Protein AF-R7L8H9-F1 (afdb_monomer)

Solvent-accessible surface area (backbone atoms only — not comparable to full-atom values): 11318 Å² total; per-residue (Å²): 91,60,34,84,76,11,40,37,34,47,66,43,76,91,75,75,38,72,83,43,52,38,77,50,74,37,31,24,56,24,64,27,71,45,100,74,60,25,38,37,36,10,14,28,78,51,28,19,35,38,42,37,60,37,66,88,64,58,97,42,54,89,71,42,51,72,49,80,43,84,32,56,36,10,14,18,38,43,43,34,55,90,77,58,30,39,40,35,28,12,36,48,35,40,35,33,22,41,72,46,62,75,100,53,74,45,77,44,79,75,47,73,42,79,37,55,78,39,42,18,54,27,36,28,61,34,65,38,72,99,48,90,34,29,41,33,21,11,53,5,32,23,37,36,33,73,89,77,70,42,78,42,87,70,45,92,40,74,54,30,33,21,56,28,50,54,96,90,48,36,40,32,21,45,39,79,52,95,72,19,20,44,41,38,19,30,60,92,60,86,58,40,70,73,46,74,44,90,90,49,73,43,48,68,55,71,70,95,65,85,37,75,56,53,68,90

Secondary structure (DSSP, 8-state):
-EETTTEEEEEETTTTEEEEEEE-SS-EEEEEE-TTS-EEEEETTTTEEEEEE-TT--SSGGG-EEEEEE-TT--EEEEETTTTEEEEE-SSEEEEEEEE-SSS-EEEEEEEEE--GGGSS--EEEE-TTSS-EEEESSSEEEEETTTTEEEEEE--TTEEEEEEETTEEEEEE-SBTTBBSEEEETTTTT-EEEE-TT--BS--------TTTT-

Mean predicted aligned error: 4.38 Å

Sequence (216 aa):
MTASGGGVALVDIKKNKASFYAFDSGNMHSACLLPDGNIVTASSDGDHICLFDIKNGCPSPESAKKKIYYLKFAHAVVWDKKRELLWAMGLDEIAAFKYAQEPEPILEKVDSIPLSGAAYDGHDLCAVQGLDLLFMTGKGLSIFDPDERKIYFSANIEKLKSISMNNGAVIVMRADESWWSQSIRLAGAGMLPAGTLKGARFYKARWLVPDHFSGN

pLDDT: mean 91.66, std 8.4, range [55.88, 98.81]

Foldseek 3Di:
DFAFQFKDFDADPVVRDTQDMAGDPAGWAEKEQAPLRWIWTWHAGVQWIKTWDQSVHDPHRVRTDIDIDGHHRWAYWYQFPVVQWIWIDGQFWTWTWHWDPPPHTDTDTDDIDTADDQQGQWQDWADDPPDLWIWTGGQAIWIARPVVRDIGDDDRDGQWREWEDDPRWIKTFHDPPDQFDQFIATPPPVRHGPDGDPPDGDNYDYDPDDDVRNRD

Structure (mmCIF, N/CA/C/O backbone):
data_AF-R7L8H9-F1
#
_entry.id   AF-R7L8H9-F1
#
loop_
_atom_site.group_PDB
_atom_site.id
_atom_site.type_symbol
_atom_site.label_atom_id
_atom_site.label_alt_id
_atom_site.label_comp_id
_atom_site.label_asym_id
_atom_site.label_entity_id
_atom_site.label_seq_id
_atom_site.pdbx_PDB_ins_code
_atom_site.Cartn_x
_atom_site.Cartn_y
_atom_site.Cartn_z
_atom_site.occupancy
_atom_site.B_iso_or_equiv
_atom_site.auth_seq_id
_atom_site.auth_comp_id
_atom_site.auth_asym_id
_atom_site.auth_atom_id
_atom_site.pdbx_PDB_model_num
ATOM 1 N N . MET A 1 1 ? -5.003 9.941 -1.271 1.00 81.81 1 MET A N 1
ATOM 2 C CA . MET A 1 1 ? -3.694 10.440 -1.752 1.00 81.81 1 MET A CA 1
ATOM 3 C C . MET A 1 1 ? -2.721 10.454 -0.588 1.00 81.81 1 MET A C 1
ATOM 5 O O . MET A 1 1 ? -3.133 10.836 0.500 1.00 81.81 1 MET A O 1
ATOM 9 N N . THR A 1 2 ? -1.466 10.061 -0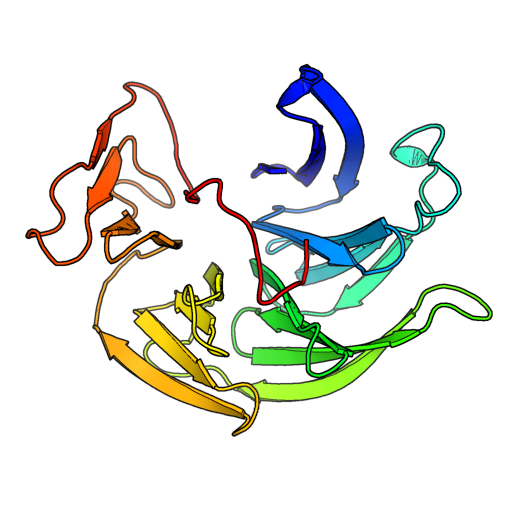.801 1.00 83.75 2 THR A N 1
ATOM 10 C CA . THR A 1 2 ? -0.388 10.184 0.196 1.00 83.75 2 THR A CA 1
ATOM 11 C C . THR A 1 2 ? 0.835 10.841 -0.433 1.00 83.75 2 THR A C 1
ATOM 13 O O . THR A 1 2 ? 0.977 10.830 -1.659 1.00 83.75 2 THR A O 1
ATOM 16 N N . ALA A 1 3 ? 1.695 11.435 0.388 1.00 80.00 3 ALA A N 1
ATOM 17 C CA . ALA A 1 3 ? 2.910 12.092 -0.065 1.00 80.00 3 ALA A CA 1
ATOM 18 C C . ALA A 1 3 ? 4.095 11.783 0.850 1.00 80.00 3 ALA A C 1
ATOM 20 O O . ALA A 1 3 ? 3.976 11.774 2.081 1.00 80.00 3 ALA A O 1
ATOM 21 N N . SER A 1 4 ? 5.259 11.611 0.223 1.00 70.75 4 SER A N 1
ATOM 22 C CA . SER A 1 4 ? 6.521 11.492 0.939 1.00 70.75 4 SER A CA 1
ATOM 23 C C . SER A 1 4 ? 6.835 12.807 1.641 1.00 70.75 4 SER A C 1
ATOM 25 O O . SER A 1 4 ? 6.998 13.840 0.995 1.00 70.75 4 SER A O 1
ATOM 27 N N . GLY A 1 5 ? 6.814 12.767 2.973 1.00 73.06 5 GLY A N 1
ATOM 28 C CA . GLY A 1 5 ? 6.818 13.942 3.845 1.00 73.06 5 GLY A CA 1
ATOM 29 C C . GLY A 1 5 ? 5.717 13.945 4.910 1.00 73.06 5 GLY A C 1
ATOM 30 O O . GLY A 1 5 ? 5.731 14.846 5.735 1.00 73.06 5 GLY A O 1
ATOM 31 N N . GLY A 1 6 ? 4.790 12.975 4.901 1.00 78.38 6 GLY A N 1
ATOM 32 C CA . GLY A 1 6 ? 3.851 12.731 6.014 1.00 78.38 6 GLY A CA 1
ATOM 33 C C . GLY A 1 6 ? 2.392 13.104 5.735 1.00 78.38 6 GLY A C 1
ATOM 34 O O . GLY A 1 6 ? 1.511 12.856 6.555 1.00 78.38 6 GLY A O 1
ATOM 35 N N . GLY A 1 7 ? 2.109 13.673 4.559 1.00 83.12 7 GLY A N 1
ATOM 36 C CA . GLY A 1 7 ? 0.764 14.101 4.180 1.00 83.12 7 GLY A CA 1
ATOM 37 C C . GLY A 1 7 ? -0.127 12.957 3.686 1.00 83.12 7 GLY A C 1
ATOM 38 O O . GLY A 1 7 ? 0.276 12.152 2.842 1.00 83.12 7 GLY A O 1
ATOM 39 N N . VAL A 1 8 ? -1.380 12.949 4.135 1.00 85.94 8 VAL A N 1
ATOM 40 C CA . VAL A 1 8 ? -2.483 12.151 3.582 1.00 85.94 8 VAL A CA 1
ATOM 41 C C . VAL A 1 8 ? -3.674 13.057 3.290 1.00 85.94 8 VAL A C 1
ATOM 43 O O . VAL A 1 8 ? -3.937 14.002 4.026 1.00 85.94 8 VAL A O 1
ATOM 46 N N . ALA A 1 9 ? -4.407 12.777 2.215 1.00 86.81 9 ALA A N 1
ATOM 47 C CA . ALA A 1 9 ? -5.658 13.459 1.908 1.00 86.81 9 ALA A CA 1
ATOM 48 C C . ALA A 1 9 ? -6.681 12.528 1.253 1.00 86.81 9 ALA A C 1
ATOM 50 O O . ALA A 1 9 ? -6.344 11.741 0.357 1.00 86.81 9 ALA A O 1
ATOM 51 N N . LEU A 1 10 ? -7.942 12.674 1.656 1.00 84.50 10 LEU A N 1
ATOM 52 C CA . LEU A 1 10 ? -9.103 12.174 0.930 1.00 84.50 10 LEU A CA 1
ATOM 53 C C . LEU A 1 10 ? -9.595 13.292 0.010 1.00 84.50 10 LEU A C 1
ATOM 55 O O . LEU A 1 10 ? -9.981 14.367 0.471 1.00 84.50 10 LEU A O 1
ATOM 59 N N . VAL A 1 11 ? -9.542 13.047 -1.298 1.00 85.50 11 VAL A N 1
ATOM 60 C CA . VAL A 1 11 ? -9.856 14.044 -2.325 1.00 85.50 11 VAL A CA 1
ATOM 61 C C . VAL A 1 11 ? -11.034 13.551 -3.150 1.00 85.50 11 VAL A C 1
ATOM 63 O O . VAL A 1 11 ? -10.956 12.500 -3.781 1.00 85.50 11 VAL A O 1
ATOM 66 N N . ASP A 1 12 ? -12.109 14.333 -3.177 1.00 83.94 12 ASP A N 1
ATOM 67 C CA . ASP A 1 12 ? -13.194 14.167 -4.137 1.00 83.94 12 ASP A CA 1
ATOM 68 C C . ASP A 1 12 ? -12.770 14.835 -5.450 1.00 83.94 12 ASP A C 1
ATOM 70 O O . ASP A 1 12 ? -12.761 16.064 -5.576 1.00 83.94 12 ASP A O 1
ATOM 74 N N . ILE A 1 13 ? -12.388 14.009 -6.425 1.00 84.06 13 ILE A N 1
ATOM 75 C CA . ILE A 1 13 ? -11.900 14.466 -7.732 1.00 84.06 13 ILE A CA 1
ATOM 76 C C . ILE A 1 13 ? -13.000 15.213 -8.498 1.00 84.06 13 ILE A C 1
ATOM 78 O O . ILE A 1 13 ? -12.712 16.212 -9.153 1.00 84.06 13 ILE A O 1
ATOM 82 N N . LYS A 1 14 ? -14.266 14.783 -8.393 1.00 84.94 14 LYS A N 1
ATOM 83 C CA . LYS A 1 14 ? -15.384 15.415 -9.116 1.00 84.94 14 LYS A CA 1
ATOM 84 C C . LYS A 1 14 ? -15.699 16.799 -8.560 1.00 84.94 14 LYS A C 1
ATOM 86 O O . LYS A 1 14 ? -16.023 17.702 -9.324 1.00 84.94 14 LYS A O 1
ATOM 91 N N . LYS A 1 15 ? -15.607 16.967 -7.239 1.00 85.56 15 LYS A N 1
ATOM 92 C CA . LYS A 1 15 ? -15.858 18.249 -6.558 1.00 85.56 15 LYS A CA 1
ATOM 93 C C . LYS A 1 15 ? -14.613 19.125 -6.424 1.00 85.56 15 LYS A C 1
ATOM 95 O O . LYS A 1 15 ? -14.729 20.230 -5.903 1.00 85.56 15 LYS A O 1
ATOM 100 N N . ASN A 1 16 ? -13.446 18.637 -6.852 1.00 85.25 16 ASN A N 1
ATOM 101 C CA . ASN A 1 16 ? -12.148 19.289 -6.677 1.00 85.25 16 ASN A CA 1
ATOM 102 C C . ASN A 1 16 ? -11.915 19.762 -5.227 1.00 85.25 16 ASN A C 1
ATOM 104 O O . ASN A 1 16 ? -11.514 20.900 -4.977 1.00 85.25 16 ASN A O 1
ATOM 108 N N . LYS A 1 17 ? -12.246 18.905 -4.252 1.00 84.38 17 LYS A N 1
ATOM 109 C CA . LYS A 1 17 ? -12.220 19.251 -2.825 1.00 84.38 17 LYS A CA 1
ATOM 110 C C . LYS A 1 17 ? -11.555 18.151 -2.009 1.00 84.38 17 LYS A C 1
ATOM 112 O O . LYS A 1 17 ? -11.898 16.981 -2.148 1.00 84.38 17 LYS A O 1
ATOM 117 N N . ALA A 1 18 ? -10.657 18.536 -1.105 1.00 82.44 18 ALA A N 1
ATOM 118 C CA . ALA A 1 18 ? -10.210 17.652 -0.036 1.00 82.44 18 ALA A CA 1
ATOM 119 C C . ALA A 1 18 ? -11.289 17.603 1.057 1.00 82.44 18 ALA A C 1
ATOM 121 O O . ALA A 1 18 ? -11.627 18.631 1.647 1.00 82.44 18 ALA A O 1
ATOM 122 N N . SER A 1 19 ? -11.871 16.428 1.289 1.00 78.31 19 SER A N 1
ATOM 123 C CA . SER A 1 19 ? -12.829 16.198 2.379 1.00 78.31 19 SER A CA 1
ATOM 124 C C . SER A 1 19 ? -12.134 15.863 3.697 1.00 78.31 19 SER A C 1
ATOM 126 O O . SER A 1 19 ? -12.723 16.052 4.755 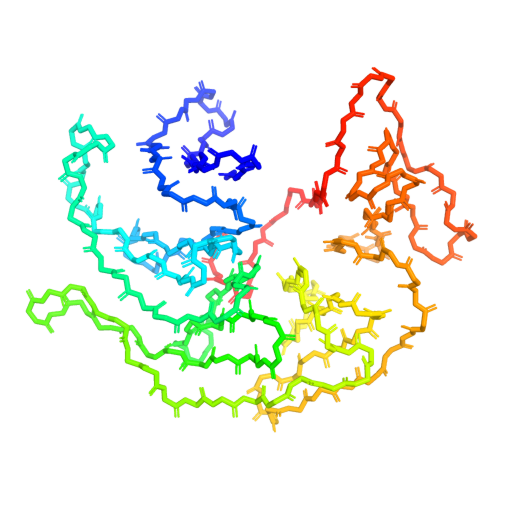1.00 78.31 19 SER A O 1
ATOM 128 N N . PHE A 1 20 ? -10.881 15.411 3.630 1.00 81.56 20 PHE A N 1
ATOM 129 C CA . PHE A 1 20 ? -10.016 15.179 4.778 1.00 81.56 20 PHE A CA 1
ATOM 130 C C . PHE A 1 20 ? -8.556 15.350 4.366 1.00 81.56 20 PHE A C 1
ATOM 132 O O . PHE A 1 20 ? -8.176 15.011 3.243 1.00 81.56 20 PHE A O 1
ATOM 139 N N . TYR A 1 21 ? -7.733 15.833 5.286 1.00 85.31 21 TYR A N 1
ATOM 140 C CA . TYR A 1 21 ? -6.288 15.729 5.199 1.00 85.31 21 TYR A CA 1
ATOM 141 C C . TYR A 1 21 ? -5.716 15.519 6.597 1.00 85.31 21 TYR A C 1
ATOM 143 O O . TYR A 1 21 ? -6.319 15.931 7.583 1.00 85.31 21 TYR A O 1
ATOM 151 N N . ALA A 1 22 ? -4.575 14.850 6.679 1.00 80.56 22 ALA A N 1
ATOM 152 C CA . ALA A 1 22 ? -3.815 14.701 7.905 1.00 80.56 22 ALA A CA 1
ATOM 153 C C . ALA A 1 22 ? -2.323 14.749 7.630 1.00 80.56 22 ALA A C 1
ATOM 155 O O . ALA A 1 22 ? -1.856 14.517 6.512 1.00 80.56 22 ALA A O 1
ATOM 156 N N . PHE A 1 23 ? -1.598 15.090 8.684 1.00 80.88 23 PHE A N 1
ATOM 157 C CA . PHE A 1 23 ? -0.160 14.989 8.734 1.00 80.88 23 PHE A CA 1
ATOM 158 C C . PHE A 1 23 ? 0.186 14.026 9.861 1.00 80.88 23 PHE A C 1
ATOM 160 O O . PHE A 1 23 ? -0.234 14.231 11.001 1.00 80.88 23 PHE A O 1
ATOM 167 N N . ASP A 1 24 ? 0.930 12.977 9.539 1.00 74.56 24 ASP A N 1
ATOM 168 C CA . ASP A 1 24 ? 1.568 12.142 10.550 1.00 74.56 24 ASP A CA 1
ATOM 169 C C . ASP A 1 24 ? 3.075 12.115 10.331 1.00 74.56 24 ASP A C 1
ATOM 171 O O . ASP A 1 24 ? 3.568 12.436 9.247 1.00 74.56 24 ASP A O 1
ATOM 175 N N . SER A 1 25 ? 3.812 11.748 11.372 1.00 72.62 25 SER A N 1
ATOM 176 C CA . SER A 1 25 ? 5.260 11.646 11.289 1.00 72.62 25 SER A CA 1
ATOM 177 C C . SER A 1 25 ? 5.694 10.520 10.342 1.00 72.62 25 SER A C 1
ATOM 179 O O . SER A 1 25 ? 5.051 9.474 10.202 1.00 72.62 25 SER A O 1
ATOM 181 N N . GLY A 1 26 ? 6.832 10.747 9.689 1.00 78.81 26 GLY A N 1
ATOM 182 C CA . GLY A 1 26 ? 7.433 9.806 8.753 1.00 78.81 26 GLY A CA 1
ATOM 183 C C . GLY A 1 26 ? 6.932 9.962 7.318 1.00 78.81 26 GLY A C 1
ATOM 184 O O . GLY A 1 26 ? 6.510 11.034 6.879 1.00 78.81 26 GLY A O 1
ATOM 185 N N . ASN A 1 27 ? 7.048 8.885 6.551 1.00 86.50 27 ASN A N 1
ATOM 186 C CA . ASN A 1 27 ? 6.861 8.894 5.107 1.00 86.50 27 ASN A CA 1
ATOM 187 C C . ASN A 1 27 ? 5.624 8.070 4.733 1.00 86.50 27 ASN A C 1
ATOM 189 O O . ASN A 1 27 ? 5.627 6.840 4.785 1.00 86.50 27 ASN A O 1
ATOM 193 N N . MET A 1 28 ? 4.545 8.782 4.391 1.00 89.00 28 MET A N 1
ATOM 194 C CA . MET A 1 28 ? 3.230 8.194 4.169 1.00 89.00 28 MET A CA 1
ATOM 195 C C . MET A 1 28 ? 3.128 7.552 2.780 1.00 89.00 28 MET A C 1
ATOM 197 O O . MET A 1 28 ? 3.101 8.238 1.752 1.00 89.00 28 MET A O 1
ATOM 201 N N . HIS A 1 29 ? 3.016 6.227 2.740 1.00 92.12 29 HIS A N 1
ATOM 202 C CA . HIS A 1 29 ? 3.098 5.452 1.498 1.00 92.12 29 HIS A CA 1
ATOM 203 C C . HIS A 1 29 ? 1.780 4.841 1.030 1.00 92.12 29 HIS A C 1
ATOM 205 O O . HIS A 1 29 ? 1.650 4.499 -0.153 1.00 92.12 29 HIS A O 1
ATOM 211 N N . SER A 1 30 ? 0.800 4.716 1.923 1.00 94.19 30 SER A N 1
ATOM 212 C CA . SER A 1 30 ? -0.539 4.264 1.561 1.00 94.19 30 SER A CA 1
ATOM 213 C C . SER A 1 30 ? -1.597 4.769 2.531 1.00 94.19 30 SER A C 1
ATOM 215 O O . SER A 1 30 ? -1.301 5.130 3.671 1.00 94.19 30 SER A O 1
ATOM 217 N N . ALA A 1 31 ? -2.831 4.805 2.044 1.00 93.25 31 ALA A N 1
ATOM 218 C CA . ALA A 1 31 ? -4.019 5.107 2.814 1.00 93.25 31 ALA A CA 1
ATOM 219 C C . ALA A 1 31 ? -5.176 4.245 2.308 1.00 93.25 31 ALA A C 1
ATOM 221 O O . ALA A 1 31 ? -5.308 4.028 1.103 1.00 93.25 31 ALA A O 1
ATOM 222 N N . CYS A 1 32 ? -6.016 3.797 3.229 1.00 93.25 32 CYS A N 1
ATOM 223 C CA . CYS A 1 32 ? -7.165 2.948 2.976 1.00 93.25 32 CYS A CA 1
ATOM 224 C C . CYS A 1 32 ? -8.393 3.530 3.676 1.00 93.25 32 CYS A C 1
ATOM 226 O O . CYS A 1 32 ? -8.310 3.924 4.838 1.00 93.25 32 CYS A O 1
ATOM 228 N N . LEU A 1 33 ? -9.524 3.568 2.972 1.00 92.00 33 LEU A N 1
ATOM 229 C CA . LEU A 1 33 ? -10.821 3.910 3.549 1.00 92.00 33 LEU A CA 1
ATOM 230 C C . LEU A 1 33 ? -11.477 2.630 4.078 1.00 92.00 33 LEU A C 1
ATOM 232 O O . LEU A 1 33 ? -11.586 1.649 3.343 1.00 92.00 33 LEU A O 1
ATOM 236 N N . LEU A 1 34 ? -11.888 2.641 5.340 1.00 94.25 34 LEU A N 1
ATOM 237 C CA . LEU A 1 34 ? -12.647 1.568 5.976 1.00 94.25 34 LEU A CA 1
ATOM 238 C C . LEU A 1 34 ? -14.150 1.710 5.665 1.00 94.25 34 LEU A C 1
ATOM 240 O O . LEU A 1 34 ? -14.589 2.796 5.277 1.00 94.25 34 LEU A O 1
ATOM 244 N N . PRO A 1 35 ? -14.964 0.650 5.850 1.00 91.88 35 PRO A N 1
ATOM 245 C CA . PRO A 1 35 ? -16.383 0.648 5.466 1.00 91.88 35 PRO A CA 1
ATOM 246 C C . PRO A 1 35 ? -17.252 1.755 6.075 1.00 91.88 35 PRO A C 1
ATOM 248 O O . PRO A 1 35 ? -18.300 2.083 5.525 1.00 91.88 35 PRO A O 1
ATOM 251 N N . ASP A 1 36 ? -16.852 2.319 7.212 1.00 89.94 36 ASP A N 1
ATOM 252 C CA . ASP A 1 36 ? -17.573 3.382 7.919 1.00 89.94 36 ASP A CA 1
ATOM 253 C C . ASP A 1 36 ? -17.016 4.788 7.665 1.00 89.94 36 ASP A C 1
ATOM 255 O O . ASP A 1 36 ? -17.494 5.758 8.254 1.00 89.94 36 ASP A O 1
ATOM 259 N N . GLY A 1 37 ? -16.019 4.907 6.788 1.00 89.31 37 GLY A N 1
ATOM 260 C CA . GLY A 1 37 ? -15.378 6.169 6.443 1.00 89.31 37 GLY A CA 1
ATOM 261 C C . GLY A 1 37 ? -14.142 6.506 7.274 1.00 89.31 37 GLY A C 1
ATOM 262 O O . GLY A 1 37 ? -13.488 7.504 6.969 1.00 89.31 37 GLY A O 1
ATOM 263 N N . ASN A 1 38 ? -13.778 5.693 8.272 1.00 91.44 38 ASN A N 1
ATOM 264 C CA . ASN A 1 38 ? -12.495 5.843 8.956 1.00 91.44 38 ASN A CA 1
ATOM 265 C C . ASN A 1 38 ? -11.328 5.543 8.013 1.00 91.44 38 ASN A C 1
ATOM 267 O O . ASN A 1 38 ? -11.475 4.844 7.010 1.00 91.44 38 ASN A O 1
ATOM 271 N N . ILE A 1 39 ? -10.155 6.097 8.310 1.00 91.75 39 ILE A N 1
ATOM 272 C CA . ILE A 1 39 ? -8.990 5.983 7.426 1.00 91.75 39 ILE A CA 1
ATOM 273 C C . ILE A 1 39 ? -7.865 5.283 8.163 1.00 91.75 39 ILE A C 1
ATOM 275 O O . ILE A 1 39 ? -7.552 5.630 9.297 1.00 91.75 39 ILE A O 1
ATOM 279 N N . VAL A 1 40 ? -7.210 4.343 7.489 1.00 94.94 40 VAL A N 1
ATOM 280 C CA . VAL A 1 40 ? -5.933 3.792 7.942 1.00 94.94 40 VAL A CA 1
ATOM 281 C C . VAL A 1 40 ? -4.831 4.245 7.006 1.00 94.94 40 VAL A C 1
ATOM 283 O O . VAL A 1 40 ? -5.002 4.211 5.789 1.00 94.94 40 VAL A O 1
ATOM 286 N N . THR A 1 41 ? -3.692 4.652 7.549 1.00 95.00 41 THR A N 1
ATOM 287 C CA . THR A 1 41 ? -2.503 5.003 6.769 1.00 95.00 41 THR A CA 1
ATOM 288 C C . THR A 1 41 ? -1.312 4.130 7.131 1.00 95.00 41 THR A C 1
ATOM 290 O O . THR A 1 41 ? -1.294 3.519 8.193 1.00 95.00 41 THR A O 1
ATOM 293 N N . ALA A 1 42 ? -0.316 4.081 6.246 1.00 96.12 42 ALA A N 1
ATOM 294 C CA . ALA A 1 42 ? 0.955 3.394 6.460 1.00 96.12 42 ALA A CA 1
ATOM 295 C C . ALA A 1 42 ? 2.127 4.378 6.329 1.00 96.12 42 ALA A C 1
ATOM 297 O O . ALA A 1 42 ? 2.248 5.046 5.293 1.00 96.12 42 ALA A O 1
ATOM 298 N N . SER A 1 43 ? 2.969 4.446 7.364 1.00 95.06 43 SER A N 1
ATOM 299 C CA . SER A 1 43 ? 4.159 5.299 7.438 1.00 95.06 43 SER A CA 1
ATOM 300 C C . SER A 1 43 ? 5.421 4.445 7.545 1.00 95.06 43 SER A C 1
ATOM 302 O O . SER A 1 43 ? 5.601 3.723 8.529 1.00 95.06 43 SER A O 1
ATOM 304 N N . SER A 1 44 ? 6.311 4.539 6.553 1.00 93.31 44 SER A N 1
ATOM 305 C CA . SER A 1 44 ? 7.522 3.710 6.524 1.00 93.31 44 SER A CA 1
ATOM 306 C C . SER A 1 44 ? 8.533 4.157 7.564 1.00 93.31 44 SER A C 1
ATOM 308 O O . SER A 1 44 ? 8.954 3.364 8.393 1.00 93.31 44 SER A O 1
ATOM 310 N N . ASP A 1 45 ? 8.883 5.441 7.550 1.00 92.31 45 ASP A N 1
ATOM 311 C CA . ASP A 1 45 ? 9.905 6.001 8.441 1.00 92.31 45 ASP A CA 1
ATOM 312 C C . ASP A 1 45 ? 9.376 6.148 9.876 1.00 92.31 45 ASP A C 1
ATOM 314 O O . ASP A 1 45 ? 10.146 6.351 10.810 1.00 92.31 45 ASP A O 1
ATOM 318 N N . GLY A 1 46 ? 8.053 6.061 10.046 1.00 93.25 46 GLY A N 1
ATOM 319 C CA . GLY A 1 46 ? 7.401 5.999 11.347 1.00 93.25 46 GLY A CA 1
ATOM 320 C C . GLY A 1 46 ? 7.239 4.580 11.900 1.00 93.25 46 GLY A C 1
ATOM 321 O O . GLY A 1 46 ? 6.808 4.459 13.044 1.00 93.25 46 GLY A O 1
ATOM 322 N N . ASP A 1 47 ? 7.532 3.533 11.118 1.00 96.12 47 ASP A N 1
ATOM 323 C CA . ASP A 1 47 ? 7.333 2.121 11.478 1.00 96.12 47 ASP A CA 1
ATOM 324 C C . ASP A 1 47 ? 5.927 1.803 12.029 1.00 96.12 47 ASP A C 1
ATOM 326 O O . ASP A 1 47 ? 5.767 1.077 13.018 1.00 96.12 47 ASP A O 1
ATOM 330 N N . HIS A 1 48 ? 4.877 2.354 11.412 1.00 96.62 48 HIS A N 1
ATOM 331 C CA . HIS A 1 48 ? 3.518 2.126 11.894 1.00 96.62 48 HIS A CA 1
ATOM 332 C C . HIS A 1 48 ? 2.428 2.246 10.831 1.00 96.62 48 HIS A C 1
ATOM 334 O O . HIS A 1 48 ? 2.572 2.924 9.810 1.00 96.62 48 HIS A O 1
ATOM 340 N N . ILE A 1 49 ? 1.280 1.648 11.146 1.00 97.31 49 ILE A N 1
ATOM 341 C CA . ILE A 1 49 ? -0.008 2.060 10.591 1.00 97.31 49 ILE A CA 1
ATOM 342 C C . ILE A 1 49 ? -0.771 2.919 11.600 1.00 97.31 49 ILE A C 1
ATOM 344 O O . ILE A 1 49 ? -0.639 2.743 12.814 1.00 97.31 49 ILE A O 1
ATOM 348 N N . CYS A 1 50 ? -1.565 3.859 11.100 1.00 94.75 50 CYS A N 1
ATOM 349 C CA . CYS A 1 50 ? -2.317 4.806 11.916 1.00 94.75 50 CYS A CA 1
ATOM 350 C C . CYS A 1 50 ? -3.797 4.761 11.536 1.00 94.75 50 CYS A C 1
ATOM 352 O O . CYS A 1 50 ? -4.136 4.984 10.376 1.00 94.75 50 CYS A O 1
ATOM 354 N N . LEU A 1 51 ? -4.668 4.457 12.498 1.00 94.31 51 LEU A N 1
ATOM 355 C CA . LEU A 1 51 ? -6.120 4.524 12.356 1.00 94.31 51 LEU A CA 1
ATOM 356 C C . LEU A 1 51 ? -6.597 5.910 12.787 1.00 94.31 51 LEU A C 1
ATOM 358 O O . LEU A 1 51 ? -6.449 6.268 13.954 1.00 94.31 51 LEU A O 1
ATOM 362 N N . PHE A 1 52 ? -7.204 6.648 11.865 1.00 90.94 52 PHE A N 1
ATOM 363 C CA . PHE A 1 52 ? -7.873 7.919 12.105 1.00 90.94 52 PHE A CA 1
ATOM 364 C C . PHE A 1 52 ? -9.380 7.700 12.253 1.00 90.94 52 PHE A C 1
ATOM 366 O O . PHE A 1 52 ? -10.030 7.191 11.335 1.00 90.94 52 PHE A O 1
ATOM 373 N N . ASP A 1 53 ? -9.925 8.127 13.391 1.00 89.31 53 ASP A N 1
ATOM 374 C CA . ASP A 1 53 ? -11.365 8.195 13.630 1.00 89.31 53 ASP A CA 1
ATOM 375 C C . ASP A 1 53 ? -11.907 9.530 13.105 1.00 89.31 53 ASP A C 1
ATOM 377 O O . ASP A 1 53 ? -11.674 10.595 13.684 1.00 89.31 53 ASP A O 1
ATOM 381 N N . ILE A 1 54 ? -12.579 9.467 11.956 1.00 84.31 54 ILE A N 1
ATOM 382 C CA . ILE A 1 54 ? -13.120 10.624 11.231 1.00 84.31 54 ILE A CA 1
ATOM 383 C C . ILE A 1 54 ? -14.597 10.457 10.853 1.00 84.31 54 ILE A C 1
ATOM 385 O O . ILE A 1 54 ? -15.154 11.325 10.176 1.00 84.31 54 ILE A O 1
ATOM 389 N N . LYS A 1 55 ? -15.245 9.369 11.293 1.00 71.50 55 LYS A N 1
ATOM 390 C CA . LYS A 1 55 ? -16.633 8.999 10.954 1.00 71.50 55 LYS A CA 1
ATOM 391 C C . LYS A 1 55 ? -17.646 10.118 11.221 1.00 71.50 55 LYS A C 1
ATOM 393 O O . LYS A 1 55 ? -18.576 10.306 10.442 1.00 71.50 55 LYS A O 1
ATOM 398 N N . ASN A 1 56 ? -17.441 10.899 12.282 1.00 66.75 56 ASN A N 1
ATOM 399 C CA . ASN A 1 56 ? -18.334 12.000 12.674 1.00 66.75 56 ASN A CA 1
ATOM 400 C C . ASN A 1 56 ? -17.893 13.376 12.149 1.00 66.75 56 ASN A C 1
ATOM 402 O O . ASN A 1 56 ? -18.352 14.412 12.630 1.00 66.75 56 ASN A O 1
ATOM 406 N N . GLY A 1 57 ? -17.016 13.389 11.145 1.00 61.69 57 GLY A N 1
ATOM 407 C CA . GLY A 1 57 ? -16.361 14.594 10.665 1.00 61.69 57 GLY A CA 1
ATOM 408 C C . GLY A 1 57 ? -15.179 14.971 11.553 1.00 61.69 57 GLY A C 1
ATOM 409 O O . GLY A 1 57 ? -15.219 14.867 12.776 1.00 61.69 57 GLY A O 1
ATOM 410 N N . CYS A 1 58 ? -14.107 15.422 10.912 1.00 62.44 58 CYS A N 1
ATOM 411 C CA . CYS A 1 58 ? -12.931 15.936 11.594 1.00 62.44 58 CYS A CA 1
ATOM 412 C C . CYS A 1 58 ? -12.852 17.448 11.335 1.00 62.44 58 CYS A C 1
ATOM 414 O O . CYS A 1 58 ? -12.662 17.834 10.178 1.00 62.44 58 CYS A O 1
ATOM 416 N N . PRO A 1 59 ? -13.034 18.315 12.350 1.00 55.88 59 PRO A N 1
ATOM 417 C CA . PRO A 1 59 ? -13.057 19.764 12.144 1.00 55.88 59 PRO A CA 1
ATOM 418 C C . PRO A 1 59 ? -11.690 20.314 11.711 1.00 55.88 59 PRO A C 1
ATOM 420 O O . PRO A 1 59 ? -11.638 21.272 10.941 1.00 55.88 59 PRO A O 1
ATOM 423 N N . SER A 1 60 ? -10.593 19.682 12.140 1.00 65.38 60 SER A N 1
ATOM 424 C CA . SER A 1 60 ? -9.256 19.886 11.572 1.00 65.38 60 SER A CA 1
ATOM 425 C C . SER A 1 60 ? -8.408 18.603 11.637 1.00 65.38 60 SER A C 1
ATOM 427 O O . SER A 1 60 ? -8.616 17.786 12.535 1.00 65.38 60 SER A O 1
ATOM 429 N N . PRO A 1 61 ? -7.432 18.425 10.732 1.00 63.41 61 PRO A N 1
ATOM 430 C CA . PRO A 1 61 ? -6.422 17.361 10.781 1.00 63.41 61 PRO A CA 1
ATOM 431 C C . PRO A 1 61 ? -5.796 17.099 12.156 1.00 63.41 61 PRO A C 1
ATOM 433 O O . PRO A 1 61 ? -5.546 15.951 12.510 1.00 63.41 61 PRO A O 1
ATOM 436 N N . GLU A 1 62 ? -5.525 18.160 12.926 1.00 67.56 62 GLU A N 1
ATOM 437 C CA . GLU A 1 62 ? -4.839 18.059 14.221 1.00 67.56 62 GLU A CA 1
ATOM 438 C C . GLU A 1 62 ? -5.755 17.539 15.333 1.00 67.56 62 GLU A C 1
ATOM 440 O O . GLU A 1 62 ? -5.281 17.079 16.368 1.00 67.56 62 GLU A O 1
ATOM 445 N N . SER A 1 63 ? -7.070 17.614 15.120 1.00 68.94 63 SER A N 1
ATOM 446 C CA . SER A 1 63 ? -8.088 17.191 16.085 1.00 68.94 63 SER A CA 1
ATOM 447 C C . SER A 1 63 ? -8.537 15.737 15.914 1.00 68.94 63 SER A C 1
ATOM 449 O O . SER A 1 63 ? -9.305 15.242 16.739 1.00 68.94 63 SER A O 1
ATOM 451 N N . ALA A 1 64 ? -8.071 15.046 14.865 1.00 77.38 64 ALA A N 1
ATOM 452 C CA . ALA A 1 64 ? -8.445 13.661 14.606 1.00 77.38 64 ALA A CA 1
ATOM 453 C C . ALA A 1 64 ? -7.943 12.756 15.736 1.00 77.38 64 ALA A C 1
ATOM 455 O O . ALA A 1 64 ? -6.736 12.662 15.983 1.00 77.38 64 ALA A O 1
ATOM 456 N N . LYS A 1 65 ? -8.857 12.035 16.397 1.00 86.75 65 LYS A N 1
ATOM 457 C CA . LYS A 1 65 ? -8.456 10.933 17.274 1.00 86.75 65 LYS A CA 1
ATOM 458 C C . LYS A 1 65 ? -7.738 9.890 16.421 1.00 86.75 65 LYS A C 1
ATOM 460 O O . LYS A 1 65 ? -8.244 9.488 15.372 1.00 86.75 65 LYS A O 1
ATOM 465 N N . LYS A 1 66 ? -6.566 9.450 16.878 1.00 89.50 66 LYS A N 1
ATOM 466 C CA . LYS A 1 66 ? -5.770 8.459 16.158 1.00 89.50 66 LYS A CA 1
ATOM 467 C C . LYS A 1 66 ? -5.202 7.379 17.064 1.00 89.50 66 LYS A C 1
ATOM 469 O O . LYS A 1 66 ? -4.883 7.641 18.224 1.00 89.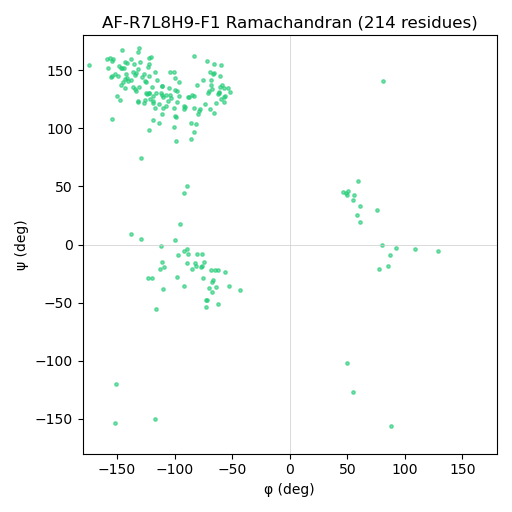50 66 LYS A O 1
ATOM 474 N N . LYS A 1 67 ? -5.059 6.172 16.520 1.00 93.69 67 LYS A N 1
ATOM 475 C CA . LYS A 1 67 ? -4.414 5.025 17.173 1.00 93.69 67 LYS A CA 1
ATOM 476 C C . LYS A 1 67 ? -3.299 4.494 16.282 1.00 93.69 67 LYS A C 1
ATOM 478 O O . LYS A 1 67 ? -3.507 4.278 15.091 1.00 93.69 67 LYS A O 1
ATOM 483 N N . ILE A 1 68 ? -2.123 4.302 16.870 1.00 94.62 68 ILE A N 1
ATOM 484 C CA . ILE A 1 68 ? -0.904 3.880 16.176 1.00 94.62 68 ILE A CA 1
ATOM 485 C C . ILE A 1 68 ? -0.640 2.409 16.488 1.00 94.62 68 ILE A C 1
ATOM 487 O O . ILE A 1 68 ? -0.691 2.000 17.648 1.00 94.62 68 ILE A O 1
ATOM 491 N N . TYR A 1 69 ? -0.319 1.634 15.456 1.00 97.44 69 TYR A N 1
ATOM 492 C CA . TYR A 1 69 ? 0.028 0.221 15.555 1.00 97.44 69 TYR A CA 1
ATOM 493 C C . TYR A 1 69 ? 1.379 -0.002 14.893 1.00 97.44 69 TYR A C 1
ATOM 495 O O . TYR A 1 69 ? 1.560 0.342 13.724 1.00 97.44 69 TYR A O 1
ATOM 503 N N . TYR A 1 70 ? 2.325 -0.573 15.637 1.00 97.69 70 TYR A N 1
ATOM 504 C CA . TYR A 1 70 ? 3.660 -0.842 15.116 1.00 97.69 70 TYR A CA 1
ATOM 505 C C . TYR A 1 70 ? 3.602 -1.814 13.933 1.00 97.69 70 TYR A C 1
ATOM 507 O O . TYR A 1 70 ? 2.992 -2.881 14.019 1.00 97.69 70 TYR A O 1
ATOM 515 N N . LEU A 1 71 ? 4.267 -1.436 12.847 1.00 98.00 71 LEU A N 1
ATOM 516 C CA . LEU A 1 71 ? 4.519 -2.268 11.681 1.00 98.00 71 LEU A CA 1
ATOM 517 C C . LEU A 1 71 ? 5.774 -1.727 11.004 1.00 98.00 71 LEU A C 1
ATOM 519 O O . LEU A 1 71 ? 5.753 -0.656 10.395 1.00 98.00 71 LEU A O 1
ATOM 523 N N . LYS A 1 72 ? 6.871 -2.473 11.116 1.00 97.62 72 LYS A N 1
ATOM 524 C CA . LYS A 1 72 ? 8.170 -2.055 10.596 1.00 97.62 72 LYS A CA 1
ATOM 525 C C . LYS A 1 72 ? 8.085 -1.734 9.108 1.00 97.62 72 LYS A C 1
ATOM 527 O O . LYS A 1 72 ? 7.642 -2.569 8.319 1.00 97.62 72 LYS A O 1
ATOM 532 N N . PHE A 1 73 ? 8.550 -0.551 8.725 1.00 96.12 73 PHE A N 1
ATOM 533 C CA . PHE A 1 73 ? 8.578 -0.063 7.354 1.00 96.12 73 PHE A CA 1
ATOM 534 C C . PHE A 1 73 ? 7.213 -0.196 6.658 1.00 96.12 73 PHE A C 1
ATOM 536 O O . PHE A 1 73 ? 7.132 -0.686 5.534 1.00 96.12 73 PHE A O 1
ATOM 543 N N . ALA A 1 74 ? 6.121 0.195 7.322 1.00 97.38 74 ALA A N 1
ATOM 544 C CA . ALA A 1 74 ? 4.771 0.099 6.766 1.00 97.38 74 ALA A CA 1
ATOM 545 C C . ALA A 1 74 ? 4.642 0.863 5.431 1.00 97.38 74 ALA A C 1
ATOM 547 O O . ALA A 1 74 ? 4.867 2.071 5.365 1.00 97.38 74 ALA A O 1
ATOM 548 N N . HIS A 1 75 ? 4.239 0.170 4.363 1.00 96.69 75 HIS A N 1
ATOM 549 C CA . HIS A 1 75 ? 4.187 0.719 2.999 1.00 96.69 75 HIS A CA 1
ATOM 550 C C . HIS A 1 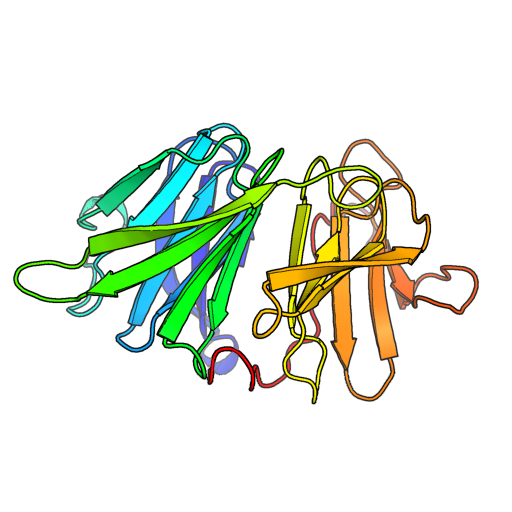75 ? 2.820 0.642 2.334 1.00 96.69 75 HIS A C 1
ATOM 552 O O . HIS A 1 75 ? 2.511 1.452 1.450 1.00 96.69 75 HIS A O 1
ATOM 558 N N . ALA A 1 76 ? 2.007 -0.345 2.702 1.00 97.44 76 ALA A N 1
ATOM 559 C CA . ALA A 1 76 ? 0.716 -0.551 2.072 1.00 97.44 76 ALA A CA 1
ATOM 560 C C . ALA A 1 76 ? -0.342 -0.976 3.082 1.00 97.44 76 ALA A C 1
ATOM 562 O O . ALA A 1 76 ? -0.061 -1.727 4.005 1.00 97.44 76 ALA A O 1
ATOM 563 N N . VAL A 1 77 ? -1.559 -0.489 2.866 1.00 97.88 77 VAL A N 1
ATOM 564 C CA . VAL A 1 77 ? -2.781 -0.888 3.562 1.00 97.88 77 VAL A CA 1
ATOM 565 C C . VAL A 1 77 ? -3.886 -1.046 2.524 1.00 97.88 77 VAL A C 1
ATOM 567 O O . VAL A 1 77 ? -3.991 -0.198 1.634 1.00 97.88 77 VAL A O 1
ATOM 570 N N . VAL A 1 78 ? -4.665 -2.122 2.612 1.00 97.75 78 VAL A N 1
ATOM 571 C CA . VAL A 1 78 ? -5.803 -2.427 1.728 1.00 97.75 78 VAL A CA 1
ATOM 572 C C . VAL A 1 78 ? -6.905 -3.084 2.556 1.00 97.75 78 VAL A C 1
ATOM 574 O O . VAL A 1 78 ? -6.629 -3.980 3.353 1.00 97.75 78 VAL A O 1
ATOM 577 N N . TRP A 1 79 ? -8.147 -2.643 2.368 1.00 98.12 79 TRP A N 1
ATOM 578 C CA . TRP A 1 79 ? -9.313 -3.264 2.982 1.00 98.12 79 TRP A CA 1
ATOM 579 C C . TRP A 1 79 ? -9.786 -4.429 2.120 1.00 98.12 79 TRP A C 1
ATOM 581 O O . TRP A 1 79 ? -9.997 -4.286 0.921 1.00 98.12 79 TRP A O 1
ATOM 591 N N . ASP A 1 80 ? -9.962 -5.585 2.737 1.00 98.00 80 ASP A N 1
ATOM 592 C CA . ASP A 1 80 ? -10.538 -6.772 2.131 1.00 98.00 80 ASP A CA 1
ATOM 593 C C . ASP A 1 80 ? -11.988 -6.888 2.574 1.00 98.00 80 ASP A C 1
ATOM 595 O O . ASP A 1 80 ? -12.292 -7.315 3.692 1.00 98.00 80 ASP A O 1
ATOM 599 N N . LYS A 1 81 ? -12.901 -6.490 1.688 1.00 96.94 81 LYS A N 1
ATOM 600 C CA . LYS A 1 81 ? -14.331 -6.495 1.996 1.00 96.94 81 LYS A CA 1
ATOM 601 C C . LYS A 1 81 ? -14.894 -7.901 2.154 1.00 96.94 81 LYS A C 1
ATOM 603 O O . LYS A 1 81 ? -15.826 -8.080 2.929 1.00 96.94 81 LYS A O 1
ATOM 608 N N . LYS A 1 82 ? -14.368 -8.886 1.421 1.00 97.06 82 LYS A N 1
ATOM 609 C CA . LYS A 1 82 ? -14.865 -10.268 1.474 1.00 97.06 82 LYS A CA 1
ATOM 610 C C . LYS A 1 82 ? -14.562 -10.895 2.832 1.00 97.06 82 LYS A C 1
ATOM 612 O O . LYS A 1 82 ? -15.400 -11.618 3.364 1.00 97.06 82 LYS A O 1
ATOM 617 N N . ARG A 1 83 ? -13.365 -10.639 3.365 1.00 97.75 83 ARG A N 1
ATOM 618 C CA . ARG A 1 83 ? -12.875 -11.239 4.618 1.00 97.75 83 ARG A CA 1
ATOM 619 C C . ARG A 1 83 ? -13.065 -10.339 5.834 1.00 97.75 83 ARG A C 1
ATOM 621 O O . ARG A 1 83 ? -12.839 -10.801 6.946 1.00 97.75 83 ARG A O 1
ATOM 628 N N . GLU A 1 84 ? -13.464 -9.087 5.620 1.00 97.56 84 GLU A N 1
ATOM 629 C CA . GLU A 1 84 ? -13.589 -8.049 6.650 1.00 97.56 84 GLU A CA 1
ATOM 630 C C . GLU A 1 84 ? -12.276 -7.843 7.425 1.00 97.56 84 GLU A C 1
ATOM 632 O O . GLU A 1 84 ? -12.246 -7.716 8.652 1.00 97.56 84 GLU A O 1
ATOM 637 N N . LEU A 1 85 ? -11.167 -7.826 6.679 1.00 98.31 85 LEU A N 1
ATOM 638 C CA . LEU A 1 85 ? -9.816 -7.653 7.203 1.00 98.31 85 LEU A CA 1
ATOM 639 C C . LEU A 1 85 ? -9.137 -6.450 6.558 1.00 98.31 85 LEU A C 1
ATOM 641 O O . LEU A 1 85 ? -9.277 -6.186 5.368 1.00 98.31 85 LEU A O 1
ATOM 645 N N . LEU A 1 86 ? -8.320 -5.756 7.338 1.00 98.69 86 LEU A N 1
ATOM 646 C CA . LEU A 1 86 ? -7.320 -4.841 6.814 1.00 98.69 86 LEU A CA 1
ATOM 647 C C . LEU A 1 86 ? -6.007 -5.607 6.636 1.00 98.69 86 LEU A C 1
ATOM 649 O O . LEU A 1 86 ? -5.420 -6.074 7.613 1.00 98.69 86 LEU A O 1
ATOM 653 N N . TRP A 1 87 ? -5.511 -5.673 5.405 1.00 98.75 87 TRP A N 1
ATOM 654 C CA . TRP A 1 87 ? -4.157 -6.133 5.115 1.00 98.75 87 TRP A CA 1
ATOM 655 C C . TRP A 1 87 ? -3.194 -4.955 5.187 1.00 98.75 87 TRP A C 1
ATOM 657 O O . TRP A 1 87 ? -3.402 -3.949 4.505 1.00 98.75 87 TRP A O 1
ATOM 667 N N . ALA A 1 88 ? -2.130 -5.077 5.978 1.00 98.62 88 ALA A N 1
ATOM 668 C CA . ALA A 1 88 ? -1.061 -4.089 6.058 1.00 98.62 88 ALA A CA 1
ATOM 669 C C . ALA A 1 88 ? 0.294 -4.738 5.769 1.00 98.62 88 ALA A C 1
ATOM 671 O O . ALA A 1 88 ? 0.638 -5.756 6.358 1.00 98.62 88 ALA A O 1
ATOM 672 N N . MET A 1 89 ? 1.071 -4.144 4.871 1.00 98.56 89 MET A N 1
ATOM 673 C CA . MET A 1 89 ? 2.362 -4.662 4.431 1.00 98.56 89 MET A CA 1
ATOM 674 C C . MET A 1 89 ? 3.497 -3.757 4.902 1.00 98.56 89 MET A C 1
ATOM 676 O O . MET A 1 89 ? 3.450 -2.541 4.684 1.00 98.56 89 MET A O 1
ATOM 680 N N . GLY A 1 90 ? 4.508 -4.367 5.514 1.00 97.94 90 GLY A N 1
ATOM 681 C CA . GLY A 1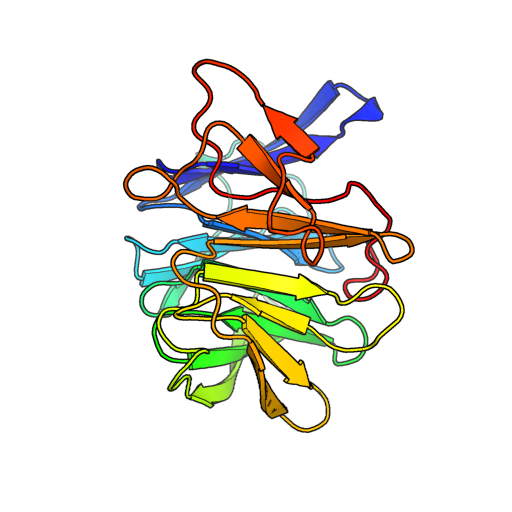 90 ? 5.728 -3.715 5.983 1.00 97.94 90 GLY A CA 1
ATOM 682 C C . GLY A 1 90 ? 6.991 -4.225 5.287 1.00 97.94 90 GLY A C 1
ATOM 683 O O . GLY A 1 90 ? 6.956 -4.666 4.136 1.00 97.94 90 GLY A O 1
ATOM 684 N N . LEU A 1 91 ? 8.113 -4.178 6.010 1.00 97.81 91 LEU A N 1
ATOM 685 C CA . LEU A 1 91 ? 9.423 -4.640 5.540 1.00 97.81 91 LEU A CA 1
ATOM 686 C C . LEU A 1 91 ? 9.424 -6.139 5.227 1.00 97.81 91 LEU A C 1
ATOM 688 O O . LEU A 1 91 ? 9.906 -6.567 4.181 1.00 97.81 91 LEU A O 1
ATOM 692 N N . ASP A 1 92 ? 8.949 -6.929 6.182 1.00 97.75 92 ASP A N 1
ATOM 693 C CA . ASP A 1 92 ? 9.169 -8.370 6.264 1.00 97.75 92 ASP A CA 1
ATOM 694 C C . ASP A 1 92 ? 7.907 -9.148 6.655 1.00 97.75 92 ASP A C 1
ATOM 696 O O . ASP A 1 92 ? 7.980 -10.356 6.857 1.00 97.75 92 ASP A O 1
ATOM 700 N N . GLU A 1 93 ? 6.743 -8.494 6.698 1.00 98.38 93 GLU A N 1
ATOM 701 C CA . GLU A 1 93 ? 5.449 -9.148 6.907 1.00 98.38 93 GLU A CA 1
ATOM 702 C C . GLU A 1 93 ? 4.292 -8.472 6.144 1.00 98.38 93 GLU A C 1
ATOM 704 O O . GLU A 1 93 ? 4.300 -7.260 5.902 1.00 98.38 93 GLU A O 1
ATOM 709 N N . ILE A 1 94 ? 3.271 -9.266 5.801 1.00 98.44 94 ILE A N 1
ATOM 710 C CA . ILE A 1 94 ? 1.885 -8.804 5.661 1.00 98.44 94 ILE A CA 1
ATOM 711 C C . ILE A 1 94 ? 1.140 -9.195 6.935 1.00 98.44 94 ILE A C 1
ATOM 713 O O . ILE A 1 94 ? 0.974 -10.377 7.225 1.00 98.44 94 ILE A O 1
ATOM 717 N N . ALA A 1 95 ? 0.650 -8.206 7.668 1.00 98.69 95 ALA A N 1
ATOM 718 C CA . ALA A 1 95 ? -0.194 -8.384 8.835 1.00 98.69 95 ALA A CA 1
ATOM 719 C C . ALA A 1 95 ? -1.680 -8.263 8.464 1.00 98.69 95 ALA A C 1
ATOM 721 O O . ALA A 1 95 ? -2.069 -7.388 7.685 1.00 98.69 95 ALA A O 1
ATOM 722 N N . ALA A 1 96 ? -2.510 -9.122 9.053 1.00 98.81 96 ALA A N 1
ATOM 723 C CA . ALA A 1 96 ? -3.963 -9.032 8.972 1.00 98.81 96 ALA A CA 1
ATOM 724 C C . ALA A 1 96 ? -4.511 -8.392 10.243 1.00 98.81 96 ALA A C 1
ATOM 726 O O . ALA A 1 96 ? -4.167 -8.821 11.349 1.00 98.81 96 ALA A O 1
ATOM 727 N N . PHE A 1 97 ? -5.412 -7.428 10.096 1.00 98.81 97 PHE A N 1
ATOM 728 C CA . PHE A 1 97 ? -6.094 -6.800 11.217 1.00 98.81 97 PHE A CA 1
ATOM 729 C C . PHE A 1 97 ? -7.604 -6.948 11.087 1.00 98.81 97 PHE A C 1
ATOM 731 O O . PHE A 1 97 ? -8.179 -6.603 10.054 1.00 98.81 97 PHE A O 1
ATOM 738 N N . LYS A 1 98 ? -8.259 -7.397 12.158 1.00 98.31 98 LYS A N 1
ATOM 739 C CA . LYS A 1 98 ? -9.698 -7.188 12.322 1.00 98.31 98 LYS A CA 1
ATOM 740 C C . LYS A 1 98 ? -9.948 -5.745 12.717 1.00 98.31 98 LYS A C 1
ATOM 742 O O . LYS A 1 98 ? -9.197 -5.174 13.508 1.00 98.31 98 LYS A O 1
ATOM 747 N N . TYR A 1 99 ? -11.019 -5.181 12.180 1.00 97.62 99 TYR A N 1
ATOM 748 C CA . TYR A 1 99 ? -11.466 -3.840 12.510 1.00 97.62 99 TYR A CA 1
ATOM 749 C C . TYR A 1 99 ? -12.762 -3.900 13.317 1.00 97.62 99 TYR A C 1
ATOM 751 O O . TYR A 1 99 ? -13.729 -4.528 12.891 1.00 97.62 99 TYR A O 1
ATOM 759 N N . ALA A 1 100 ? -12.786 -3.237 14.471 1.00 94.69 100 ALA A N 1
ATOM 760 C CA . ALA A 1 100 ? -13.986 -3.065 15.282 1.00 94.69 100 ALA A CA 1
ATOM 761 C C . ALA A 1 100 ? -14.211 -1.579 15.577 1.00 94.69 100 ALA A C 1
ATOM 763 O O . ALA A 1 100 ? -13.256 -0.816 15.711 1.00 94.69 100 ALA A O 1
ATOM 764 N N . GLN A 1 101 ? -15.479 -1.172 15.667 1.00 86.69 101 GLN A N 1
ATOM 765 C CA . GLN A 1 101 ? -15.868 0.231 15.862 1.00 86.69 101 GLN A CA 1
ATOM 766 C C . GLN A 1 101 ? -16.184 0.586 17.316 1.00 86.69 101 GLN A C 1
ATOM 768 O O . GLN A 1 101 ? -16.038 1.742 17.696 1.00 86.69 101 GLN A O 1
ATOM 773 N N . GLU A 1 102 ? -16.630 -0.382 18.114 1.00 84.94 102 GLU A N 1
ATOM 774 C CA . GLU A 1 102 ? -17.215 -0.138 19.434 1.00 84.94 102 GLU A CA 1
ATOM 775 C C . GLU A 1 102 ? -16.353 -0.750 20.547 1.00 84.94 102 GLU A C 1
ATOM 777 O O . GLU A 1 102 ? -15.832 -1.856 20.369 1.00 84.94 102 GLU A O 1
ATOM 782 N N . PRO A 1 103 ? -16.211 -0.080 21.710 1.00 85.50 103 PRO A N 1
ATOM 783 C CA . PRO A 1 103 ? -16.725 1.260 22.051 1.00 85.50 103 PRO A CA 1
ATOM 784 C C . PRO A 1 103 ? -15.927 2.421 21.422 1.00 85.50 103 PRO A C 1
ATOM 786 O O . PRO A 1 103 ? -16.323 3.578 21.522 1.00 85.50 103 PRO A O 1
ATOM 789 N N . GLU A 1 104 ? -14.785 2.126 20.799 1.00 89.62 104 GLU A N 1
ATOM 790 C CA . GLU A 1 104 ? -14.022 3.053 19.962 1.00 89.62 104 GLU A CA 1
ATOM 791 C C . GLU A 1 104 ? -13.336 2.276 18.828 1.00 89.62 104 GLU A C 1
ATOM 793 O O . GLU A 1 104 ? -12.946 1.124 19.053 1.00 89.62 104 GLU A O 1
ATOM 798 N N . PRO A 1 105 ? -13.072 2.904 17.663 1.00 93.56 105 PRO A N 1
ATOM 799 C CA . PRO A 1 105 ? -12.372 2.261 16.559 1.00 93.56 105 PRO A CA 1
ATOM 800 C C . PRO A 1 105 ? -11.045 1.630 16.995 1.00 93.56 105 PRO A C 1
ATOM 802 O O . PRO A 1 105 ? -10.241 2.271 17.682 1.00 93.56 105 PRO A O 1
ATOM 805 N N . ILE A 1 106 ? -10.807 0.377 16.610 1.00 96.62 106 ILE A N 1
ATOM 806 C CA . ILE A 1 106 ? -9.598 -0.379 16.952 1.00 96.62 106 ILE A CA 1
ATOM 807 C C . ILE A 1 106 ? -9.240 -1.386 15.853 1.00 96.62 106 ILE A C 1
ATOM 809 O O . ILE A 1 106 ? -10.113 -1.977 15.217 1.00 96.62 106 ILE A O 1
ATOM 813 N N . LEU A 1 107 ? -7.937 -1.583 15.652 1.00 98.31 107 LEU A N 1
ATOM 814 C CA . LEU A 1 107 ? -7.374 -2.676 14.867 1.00 98.31 107 LEU A CA 1
ATOM 815 C C . LEU A 1 107 ? -6.793 -3.743 15.799 1.00 98.31 107 LEU A C 1
ATOM 817 O O . LEU A 1 107 ? -5.974 -3.441 16.667 1.00 98.31 107 LEU A O 1
ATOM 821 N N . GLU A 1 108 ? -7.188 -4.993 15.597 1.00 98.12 108 GLU A N 1
ATOM 822 C CA . GLU A 1 108 ? -6.630 -6.159 16.283 1.00 98.12 108 GLU A CA 1
ATOM 823 C C . GLU A 1 108 ? -5.831 -6.985 15.275 1.00 98.12 108 GLU A C 1
ATOM 825 O O . GLU A 1 108 ? -6.402 -7.487 14.309 1.00 98.12 108 GLU A O 1
ATOM 830 N N . LYS A 1 109 ? -4.514 -7.131 15.478 1.00 98.44 109 LYS A N 1
ATOM 831 C CA . LYS A 1 109 ? -3.684 -7.991 14.622 1.00 98.44 109 LYS A CA 1
ATOM 832 C C . LYS A 1 109 ? -4.058 -9.449 14.878 1.00 98.44 109 LYS A C 1
ATOM 834 O O . LYS A 1 109 ? -3.858 -9.942 15.983 1.00 98.44 109 LYS A O 1
ATOM 839 N N . VAL A 1 110 ? -4.575 -10.129 13.860 1.00 98.50 110 VAL A N 1
ATOM 840 C CA . VAL A 1 110 ? -5.045 -11.522 13.959 1.00 98.50 110 VAL A CA 1
ATOM 841 C C . VAL A 1 110 ? -4.173 -12.513 13.202 1.00 98.50 110 VAL A C 1
ATOM 843 O O . VAL A 1 110 ? -4.302 -13.714 13.417 1.00 98.50 110 VAL A O 1
ATOM 846 N N . ASP A 1 111 ? -3.302 -12.030 12.316 1.00 98.19 111 ASP A N 1
ATOM 847 C CA . ASP A 1 111 ? -2.413 -12.879 11.527 1.00 98.19 111 ASP A CA 1
ATOM 848 C C . ASP A 1 111 ? -1.167 -12.112 11.063 1.00 98.19 111 ASP A C 1
ATOM 850 O O . ASP A 1 111 ? -1.155 -10.874 11.022 1.00 98.19 111 ASP A O 1
ATOM 854 N N . SER A 1 112 ? -0.121 -12.849 10.697 1.00 98.31 112 SER A N 1
ATOM 855 C CA . SER A 1 112 ? 1.063 -12.317 10.026 1.00 98.31 112 SER A CA 1
ATOM 856 C C . SER A 1 112 ? 1.705 -13.359 9.115 1.00 98.31 112 SER A C 1
ATOM 858 O O . SER A 1 112 ? 2.035 -14.465 9.544 1.00 98.31 112 SER A O 1
ATOM 860 N N . ILE A 1 113 ? 1.921 -12.972 7.860 1.00 98.50 113 ILE A N 1
ATOM 861 C CA . ILE A 1 113 ? 2.589 -13.769 6.839 1.00 98.50 113 ILE A CA 1
ATOM 862 C C . ILE A 1 113 ? 3.975 -13.160 6.589 1.00 98.50 113 ILE A C 1
ATOM 864 O O . ILE A 1 113 ? 4.049 -12.005 6.157 1.00 98.50 113 ILE A O 1
ATOM 868 N N . PRO A 1 114 ? 5.078 -13.899 6.811 1.00 98.25 114 PRO A N 1
ATOM 869 C CA . PRO A 1 114 ? 6.419 -13.378 6.583 1.00 98.25 114 PRO A CA 1
ATOM 870 C C . PRO A 1 114 ? 6.693 -13.152 5.091 1.00 98.25 114 PRO A C 1
ATOM 872 O O . PRO A 1 114 ? 6.329 -13.961 4.235 1.00 98.25 114 PRO A O 1
ATOM 875 N N . LEU A 1 115 ? 7.402 -12.071 4.782 1.00 97.94 115 LEU A N 1
ATOM 876 C CA . LEU A 1 115 ? 7.856 -11.728 3.440 1.00 97.94 115 LEU A CA 1
ATOM 877 C C . LEU A 1 115 ? 9.301 -12.157 3.243 1.00 97.94 115 LEU A C 1
ATOM 879 O O . LEU A 1 115 ? 10.187 -11.870 4.046 1.00 97.94 115 LEU A O 1
ATOM 883 N N . SER A 1 116 ? 9.552 -12.817 2.121 1.00 96.25 116 SER A N 1
ATOM 884 C CA . SER A 1 116 ? 10.883 -13.263 1.725 1.00 96.25 116 SER A CA 1
ATOM 885 C C . SER A 1 116 ? 11.043 -13.200 0.206 1.00 96.25 116 SER A C 1
ATOM 887 O O . SER A 1 116 ? 10.077 -12.990 -0.534 1.00 96.25 116 SER A O 1
ATOM 889 N N . GLY A 1 117 ? 12.282 -13.338 -0.273 1.00 96.19 117 GLY A N 1
ATOM 890 C CA . GLY A 1 117 ? 12.587 -13.331 -1.704 1.00 96.19 117 GLY A CA 1
ATOM 891 C C . GLY A 1 117 ? 12.068 -12.071 -2.404 1.00 96.19 117 GLY A C 1
ATOM 892 O O . GLY A 1 117 ? 12.341 -10.955 -1.969 1.00 96.19 117 GLY A O 1
ATOM 893 N N . ALA A 1 118 ? 11.297 -12.251 -3.480 1.00 96.25 118 ALA A N 1
ATOM 894 C CA . ALA A 1 118 ? 10.731 -11.149 -4.260 1.00 96.25 118 ALA A CA 1
ATOM 895 C C . ALA A 1 118 ? 9.713 -10.288 -3.488 1.00 96.25 118 ALA A C 1
ATOM 897 O O . ALA A 1 118 ? 9.482 -9.143 -3.873 1.00 96.25 118 ALA A O 1
ATOM 898 N N . ALA A 1 119 ? 9.105 -10.815 -2.423 1.00 96.62 119 ALA A N 1
ATOM 899 C CA . ALA A 1 119 ? 8.100 -10.105 -1.635 1.00 96.62 119 ALA A CA 1
ATOM 900 C C . ALA A 1 119 ? 8.694 -9.286 -0.478 1.00 96.62 119 ALA A C 1
ATOM 902 O O . ALA A 1 119 ? 8.006 -8.424 0.056 1.00 96.62 119 ALA A O 1
ATOM 903 N N . TYR A 1 120 ? 9.950 -9.543 -0.092 1.00 97.44 120 TYR A N 1
ATOM 904 C CA . TYR A 1 120 ? 10.641 -8.771 0.944 1.00 97.44 120 TYR A CA 1
ATOM 905 C C . TYR A 1 120 ? 10.749 -7.290 0.553 1.00 97.44 120 TYR A C 1
ATOM 907 O O . TYR A 1 120 ? 10.814 -6.977 -0.640 1.00 97.44 120 TYR A O 1
ATOM 915 N N . ASP A 1 121 ? 10.849 -6.404 1.546 1.00 96.06 121 ASP A N 1
ATOM 916 C CA . ASP A 1 121 ? 10.941 -4.951 1.364 1.00 96.06 121 ASP A CA 1
ATOM 917 C C . ASP A 1 121 ? 9.719 -4.409 0.610 1.00 96.06 121 ASP A C 1
ATOM 919 O O . ASP A 1 121 ? 9.832 -3.807 -0.458 1.00 96.06 121 ASP A O 1
ATOM 923 N N . GLY A 1 122 ? 8.530 -4.721 1.139 1.00 93.06 122 GLY A N 1
ATOM 924 C CA . GLY A 1 122 ? 7.255 -4.404 0.511 1.00 93.06 122 GLY A CA 1
ATOM 925 C C . GLY A 1 122 ? 7.095 -2.904 0.248 1.00 93.06 122 GLY A C 1
ATOM 926 O O . GLY A 1 122 ? 7.357 -2.070 1.105 1.00 93.06 122 GLY A O 1
ATOM 927 N N . HIS A 1 123 ? 6.626 -2.548 -0.946 1.00 96.75 123 HIS A N 1
ATOM 928 C CA . HIS A 1 123 ? 6.397 -1.164 -1.374 1.00 96.75 123 HIS A CA 1
ATOM 929 C C . HIS A 1 123 ? 4.941 -0.876 -1.732 1.00 96.75 123 HIS A C 1
ATOM 931 O O . HIS A 1 123 ? 4.473 0.259 -1.589 1.00 96.75 123 HIS A O 1
ATOM 937 N N . ASP A 1 124 ? 4.212 -1.889 -2.198 1.00 97.25 124 ASP A N 1
ATOM 938 C CA . ASP A 1 124 ? 2.855 -1.703 -2.676 1.00 97.25 124 ASP A CA 1
ATOM 939 C C . ASP A 1 124 ? 1.996 -2.958 -2.612 1.00 97.25 124 ASP A C 1
ATOM 941 O O . ASP A 1 124 ? 2.477 -4.057 -2.882 1.00 97.25 124 ASP A O 1
ATOM 945 N N . LEU A 1 125 ? 0.718 -2.750 -2.300 1.00 96.81 125 LEU A N 1
ATOM 946 C CA . LEU A 1 125 ? -0.327 -3.764 -2.287 1.00 96.81 125 LEU A CA 1
ATOM 947 C C . LEU A 1 125 ? -1.520 -3.194 -3.065 1.00 96.81 125 LEU A C 1
ATOM 949 O O . LEU A 1 125 ? -1.985 -2.090 -2.766 1.00 96.81 125 LEU A O 1
ATOM 953 N N . CYS A 1 126 ? -1.963 -3.883 -4.113 1.00 95.62 126 CYS A N 1
ATOM 954 C CA . CYS A 1 126 ? -3.024 -3.400 -5.000 1.00 95.62 126 CYS A CA 1
ATOM 955 C C . CYS A 1 126 ? -3.864 -4.566 -5.518 1.00 95.62 126 CYS A C 1
ATOM 957 O O . CYS A 1 126 ? -3.310 -5.591 -5.901 1.00 95.62 126 CYS A O 1
ATOM 959 N N . ALA A 1 127 ? -5.187 -4.407 -5.558 1.00 94.94 127 ALA A N 1
ATOM 960 C CA . ALA A 1 127 ? -6.079 -5.435 -6.076 1.00 94.94 127 ALA A CA 1
ATOM 961 C C . ALA A 1 127 ? -5.772 -5.797 -7.535 1.00 94.94 127 ALA A C 1
ATOM 963 O O . ALA A 1 127 ? -5.540 -4.928 -8.384 1.00 94.94 127 ALA A O 1
ATOM 964 N N . VAL A 1 128 ? -5.802 -7.095 -7.832 1.00 95.06 128 VAL A N 1
ATOM 965 C CA . VAL A 1 128 ? -5.804 -7.594 -9.205 1.00 95.06 128 VAL A CA 1
ATOM 966 C C . VAL A 1 128 ? -7.227 -7.450 -9.735 1.00 95.06 128 VAL A C 1
ATOM 968 O O . VAL A 1 128 ? -8.154 -8.073 -9.224 1.00 95.06 128 VAL A O 1
ATOM 971 N N . GLN A 1 129 ? -7.428 -6.601 -10.744 1.00 91.38 129 GLN A N 1
ATOM 972 C CA . GLN A 1 129 ? -8.775 -6.289 -11.220 1.00 91.38 129 GLN A CA 1
ATOM 973 C C . GLN A 1 129 ? -9.532 -7.556 -11.652 1.00 91.38 129 GLN A C 1
ATOM 975 O O . GLN A 1 129 ? -9.058 -8.321 -12.490 1.00 91.38 129 GLN A O 1
ATOM 980 N N . GLY A 1 130 ? -10.732 -7.738 -11.097 1.00 90.25 130 GLY A N 1
ATOM 981 C CA . GLY A 1 130 ? -11.613 -8.865 -11.407 1.00 90.25 130 GLY A CA 1
ATOM 982 C C . GLY A 1 130 ? -11.267 -10.168 -10.684 1.00 90.25 130 GLY A C 1
ATOM 983 O O . GLY A 1 130 ? -11.988 -11.145 -10.865 1.00 90.25 130 GLY A O 1
ATOM 984 N N . LEU A 1 131 ? -10.213 -10.190 -9.863 1.00 93.88 131 LEU A N 1
ATOM 985 C CA . LEU A 1 131 ? -9.809 -11.345 -9.065 1.00 93.88 131 LEU A CA 1
ATOM 986 C C . LEU A 1 131 ? -9.779 -10.990 -7.575 1.00 93.88 131 LEU A C 1
ATOM 988 O O . LEU A 1 131 ? -9.580 -9.842 -7.186 1.00 93.88 131 LEU A O 1
ATOM 992 N N . ASP A 1 132 ? -9.929 -12.007 -6.736 1.00 96.44 132 ASP A N 1
ATOM 993 C CA . ASP A 1 132 ? -9.796 -11.906 -5.281 1.00 96.44 132 ASP A CA 1
ATOM 994 C C . ASP A 1 132 ? -8.336 -12.145 -4.851 1.00 96.44 132 ASP A C 1
ATOM 996 O O . ASP A 1 132 ? -8.033 -13.006 -4.032 1.00 96.44 132 ASP A O 1
ATOM 1000 N N . LEU A 1 133 ? -7.415 -11.423 -5.499 1.00 97.56 133 LEU A N 1
ATOM 1001 C CA . LEU A 1 133 ? -5.964 -11.518 -5.326 1.00 97.56 133 LEU A CA 1
ATOM 1002 C C . LEU A 1 133 ? -5.361 -10.114 -5.244 1.00 97.56 133 LEU A C 1
ATOM 1004 O O . LEU A 1 133 ? -5.899 -9.160 -5.814 1.00 97.56 133 LEU A O 1
ATOM 1008 N N . LEU A 1 134 ? -4.201 -9.988 -4.600 1.00 98.19 134 LEU A N 1
ATOM 1009 C CA . LEU A 1 134 ? -3.465 -8.727 -4.507 1.00 98.19 134 LEU A CA 1
ATOM 1010 C C . LEU A 1 134 ? -2.111 -8.838 -5.212 1.00 98.19 134 LEU A C 1
ATOM 1012 O O . LEU A 1 134 ? -1.325 -9.744 -4.945 1.00 98.19 134 LEU A O 1
ATOM 1016 N N . PHE A 1 135 ? -1.794 -7.879 -6.077 1.00 97.81 135 PHE A N 1
ATOM 1017 C CA . PHE A 1 135 ? -0.419 -7.651 -6.493 1.00 97.81 135 PHE A CA 1
ATOM 1018 C C . PHE A 1 135 ? 0.395 -7.105 -5.325 1.00 97.81 135 PHE A C 1
ATOM 1020 O O . PHE A 1 135 ? -0.037 -6.179 -4.634 1.00 97.81 135 PHE A O 1
ATOM 1027 N N . MET A 1 136 ? 1.609 -7.625 -5.183 1.00 97.69 136 MET A N 1
ATOM 1028 C CA . MET A 1 136 ? 2.604 -7.166 -4.226 1.00 97.69 136 MET A CA 1
ATOM 1029 C C . MET A 1 136 ? 3.880 -6.753 -4.939 1.00 97.69 136 MET A C 1
ATOM 1031 O O . MET A 1 136 ? 4.444 -7.526 -5.720 1.00 97.69 136 MET A O 1
ATOM 1035 N N . THR A 1 137 ? 4.390 -5.570 -4.617 1.00 97.81 137 THR A N 1
ATOM 1036 C CA . THR A 1 137 ? 5.723 -5.147 -5.061 1.00 97.81 137 THR A CA 1
ATOM 1037 C C . THR A 1 137 ? 6.667 -5.087 -3.873 1.00 97.81 137 THR A C 1
ATOM 1039 O O . THR A 1 137 ? 6.293 -4.516 -2.851 1.00 97.81 137 THR A O 1
ATOM 1042 N N . GLY A 1 138 ? 7.884 -5.597 -4.031 1.00 96.25 138 GLY A N 1
ATOM 1043 C CA . GLY A 1 138 ? 8.977 -5.483 -3.062 1.00 96.25 138 GLY A CA 1
ATOM 1044 C C . GLY A 1 138 ? 10.321 -5.514 -3.785 1.00 96.25 138 GLY A C 1
ATOM 1045 O O . GLY A 1 138 ? 10.559 -4.717 -4.698 1.00 96.25 138 GLY A O 1
ATOM 1046 N N . LYS A 1 139 ? 11.183 -6.488 -3.473 1.00 96.50 139 LYS A N 1
ATOM 1047 C CA . LYS A 1 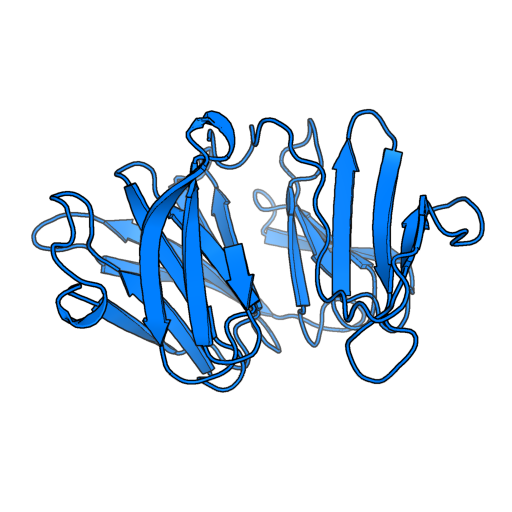139 ? 12.372 -6.788 -4.300 1.00 96.50 139 LYS A CA 1
ATOM 1048 C C . LYS A 1 139 ? 12.025 -7.249 -5.725 1.00 96.50 139 LYS A C 1
ATOM 1050 O O . LYS A 1 139 ? 12.858 -7.123 -6.620 1.00 96.50 139 LYS A O 1
ATOM 1055 N N . GLY A 1 140 ? 10.811 -7.749 -5.943 1.00 96.38 140 GLY A N 1
ATOM 1056 C CA . GLY A 1 140 ? 10.249 -8.100 -7.245 1.00 96.38 140 GLY A CA 1
ATOM 1057 C C . GLY A 1 140 ? 8.723 -7.980 -7.257 1.00 96.38 140 GLY A C 1
ATOM 1058 O O . GLY A 1 140 ? 8.145 -7.200 -6.498 1.00 96.38 140 GLY A O 1
ATOM 1059 N N . LEU A 1 141 ? 8.074 -8.751 -8.129 1.00 97.31 141 LEU A N 1
ATOM 1060 C CA . LEU A 1 141 ? 6.619 -8.856 -8.224 1.00 97.31 141 LEU A CA 1
ATOM 1061 C C . LEU A 1 141 ? 6.159 -10.211 -7.682 1.00 97.31 141 LEU A C 1
ATOM 1063 O O . LEU A 1 141 ? 6.641 -11.261 -8.118 1.00 97.31 141 LEU A O 1
ATOM 1067 N N . SER A 1 142 ? 5.194 -10.170 -6.770 1.00 98.31 142 SER A N 1
ATOM 1068 C CA . SER A 1 142 ? 4.508 -11.345 -6.230 1.00 98.31 142 SER A CA 1
ATOM 1069 C C . SER A 1 142 ? 2.990 -11.142 -6.261 1.00 98.31 142 SER A C 1
ATOM 1071 O O . SER A 1 142 ? 2.507 -10.024 -6.451 1.00 98.31 142 SER A O 1
ATOM 1073 N N . ILE A 1 143 ? 2.240 -12.224 -6.085 1.00 98.38 143 ILE A N 1
ATOM 1074 C CA . ILE A 1 143 ? 0.783 -12.220 -5.932 1.00 98.38 143 ILE A CA 1
ATOM 1075 C C . ILE A 1 143 ? 0.459 -12.806 -4.563 1.00 98.38 143 ILE A C 1
ATOM 1077 O O . ILE A 1 143 ? 0.926 -13.895 -4.239 1.00 98.38 143 ILE A O 1
ATOM 1081 N N . PHE A 1 144 ? -0.330 -12.092 -3.772 1.00 98.69 144 PHE A N 1
ATOM 1082 C CA . PHE A 1 144 ? -0.883 -12.591 -2.522 1.00 98.69 144 PHE A CA 1
ATOM 1083 C C . PHE A 1 144 ? -2.291 -13.120 -2.747 1.00 98.69 144 PHE A C 1
ATOM 1085 O O . PHE A 1 144 ? -3.147 -12.417 -3.291 1.00 98.69 144 PHE A O 1
ATOM 1092 N N . ASP A 1 145 ? -2.504 -14.352 -2.304 1.00 98.56 145 ASP A N 1
ATOM 1093 C CA . ASP A 1 145 ? -3.810 -14.980 -2.186 1.00 98.56 145 ASP A CA 1
ATOM 1094 C C . ASP A 1 145 ? -4.280 -14.877 -0.728 1.00 98.56 145 ASP A C 1
ATOM 1096 O O . ASP A 1 145 ? -3.695 -15.536 0.143 1.00 98.56 145 ASP A O 1
ATOM 1100 N N . PRO A 1 146 ? -5.307 -14.057 -0.434 1.00 98.25 146 PRO A N 1
ATOM 1101 C CA . PRO A 1 146 ? -5.758 -13.870 0.937 1.00 98.25 146 PRO A CA 1
ATOM 1102 C C . PRO A 1 146 ? -6.606 -15.037 1.476 1.00 98.25 146 PRO A C 1
ATOM 1104 O O . PRO A 1 146 ? -6.712 -15.174 2.696 1.00 98.25 146 PRO A O 1
ATOM 1107 N N . ASP A 1 147 ? -7.185 -15.899 0.626 1.00 97.62 147 ASP A N 1
ATOM 1108 C CA . ASP A 1 147 ? -7.870 -17.122 1.083 1.00 97.62 147 ASP A CA 1
ATOM 1109 C C . ASP A 1 147 ? -6.842 -18.143 1.572 1.00 97.62 147 ASP A C 1
ATOM 1111 O O . ASP A 1 147 ? -6.963 -18.683 2.677 1.00 97.62 147 ASP A O 1
ATOM 1115 N N . GLU A 1 148 ? -5.792 -18.361 0.782 1.00 97.88 148 GLU A N 1
ATOM 1116 C CA . GLU A 1 148 ? -4.741 -19.322 1.113 1.00 97.88 148 GLU A CA 1
ATOM 1117 C C . GLU A 1 148 ? -3.685 -18.776 2.078 1.00 97.88 148 GLU A C 1
ATOM 1119 O O . GLU A 1 148 ? -2.920 -19.561 2.642 1.00 97.88 148 GLU A O 1
ATOM 1124 N N . ARG A 1 149 ? -3.624 -17.451 2.262 1.00 97.62 149 ARG A N 1
ATOM 1125 C CA . ARG A 1 149 ? -2.539 -16.741 2.968 1.00 97.62 149 ARG A CA 1
ATOM 1126 C C . ARG A 1 149 ? -1.167 -17.069 2.380 1.00 97.62 149 ARG A C 1
ATOM 1128 O O . ARG A 1 149 ? -0.182 -17.229 3.101 1.00 97.62 149 ARG A O 1
ATOM 1135 N N . LYS A 1 150 ? -1.101 -17.191 1.055 1.00 98.12 150 LYS A N 1
ATOM 1136 C CA . LYS A 1 150 ? 0.122 -17.557 0.333 1.00 98.12 150 LYS A CA 1
ATOM 1137 C C . LYS A 1 150 ? 0.576 -16.455 -0.595 1.00 98.12 150 LYS A C 1
ATOM 1139 O O . LYS A 1 150 ? -0.220 -15.718 -1.168 1.00 98.12 150 LYS A O 1
ATOM 1144 N N . ILE A 1 151 ? 1.891 -16.388 -0.752 1.00 98.56 151 ILE A N 1
ATOM 1145 C CA . ILE A 1 151 ? 2.559 -15.451 -1.642 1.00 98.56 151 ILE A CA 1
ATOM 1146 C C . ILE A 1 151 ? 3.207 -16.252 -2.762 1.00 98.56 151 ILE A C 1
ATOM 1148 O O . ILE A 1 151 ? 4.061 -17.108 -2.529 1.00 98.56 151 ILE A O 1
ATOM 1152 N N . TYR A 1 152 ? 2.801 -15.949 -3.985 1.00 98.31 152 TYR A N 1
ATOM 1153 C CA . TYR A 1 152 ? 3.292 -16.569 -5.199 1.00 98.31 152 TYR A CA 1
ATOM 1154 C C . TYR A 1 152 ? 4.269 -15.631 -5.892 1.00 98.31 152 TYR A C 1
ATOM 1156 O O . TYR A 1 152 ? 3.944 -14.480 -6.190 1.00 98.31 152 TYR A O 1
ATOM 1164 N N . PHE A 1 153 ? 5.468 -16.127 -6.183 1.00 97.88 153 PHE A N 1
ATOM 1165 C CA . PHE A 1 153 ? 6.396 -15.415 -7.051 1.00 97.88 153 PHE A CA 1
ATOM 1166 C C . PHE A 1 153 ? 5.775 -15.227 -8.440 1.00 97.88 153 PHE A C 1
ATOM 1168 O O . PHE A 1 153 ? 5.222 -16.169 -9.005 1.00 97.88 153 PHE A O 1
ATOM 1175 N N . SER A 1 154 ? 5.897 -14.023 -8.997 1.00 96.06 154 SER A N 1
ATOM 1176 C CA . SER A 1 154 ? 5.407 -13.718 -10.341 1.00 96.06 154 SER A CA 1
ATOM 1177 C C . SER A 1 154 ? 6.550 -13.357 -11.285 1.00 96.06 154 SER A C 1
ATOM 1179 O O . SER A 1 154 ? 6.712 -13.996 -12.323 1.00 96.06 154 SER A O 1
ATOM 1181 N N . ALA A 1 155 ? 7.367 -12.358 -10.936 1.00 94.56 155 ALA A N 1
ATOM 1182 C CA . ALA A 1 155 ? 8.469 -11.923 -11.788 1.00 94.56 155 ALA A CA 1
ATOM 1183 C C . ALA A 1 155 ? 9.565 -11.174 -11.021 1.00 94.56 155 ALA A C 1
ATOM 1185 O O . ALA A 1 155 ? 9.309 -10.455 -10.054 1.00 94.56 155 ALA A O 1
ATOM 1186 N N . ASN A 1 156 ? 10.797 -11.260 -11.526 1.00 93.62 156 ASN A N 1
ATOM 1187 C CA . ASN A 1 156 ? 11.908 -10.432 -11.064 1.00 93.62 156 ASN A CA 1
ATOM 1188 C C . ASN A 1 156 ? 11.864 -9.077 -11.775 1.00 93.62 156 ASN A C 1
ATOM 1190 O O . ASN A 1 156 ? 12.333 -8.938 -12.904 1.00 93.62 156 ASN A O 1
ATOM 1194 N N . ILE A 1 157 ? 11.280 -8.079 -11.115 1.00 93.25 157 ILE A N 1
ATOM 1195 C CA . ILE A 1 157 ? 11.226 -6.702 -11.610 1.00 93.25 157 ILE A CA 1
ATOM 1196 C C . ILE A 1 157 ? 11.879 -5.799 -10.572 1.00 93.25 157 ILE A C 1
ATOM 1198 O O . ILE A 1 157 ? 11.266 -5.410 -9.582 1.00 93.25 157 ILE A O 1
ATOM 1202 N N . GLU A 1 158 ? 13.139 -5.458 -10.808 1.00 92.38 158 GLU A N 1
ATOM 1203 C CA . GLU A 1 158 ? 13.895 -4.622 -9.883 1.00 92.38 158 GLU A CA 1
ATOM 1204 C C . GLU A 1 158 ? 13.346 -3.197 -9.807 1.00 92.38 158 GLU A C 1
ATOM 1206 O O . GLU A 1 158 ? 12.944 -2.612 -10.820 1.00 92.38 158 GLU A O 1
ATOM 1211 N N . LYS A 1 159 ? 13.444 -2.601 -8.612 1.00 94.69 159 LYS A N 1
ATOM 1212 C CA . LYS A 1 159 ? 13.046 -1.211 -8.328 1.00 94.69 159 LYS A CA 1
ATOM 1213 C C . LYS A 1 159 ? 11.570 -0.923 -8.635 1.00 94.69 159 LYS A C 1
ATOM 1215 O O . LYS A 1 159 ? 11.211 0.226 -8.903 1.00 94.69 159 LYS A O 1
ATOM 1220 N N . LEU A 1 160 ? 10.721 -1.947 -8.605 1.00 96.44 160 LEU A N 1
ATOM 1221 C CA . LEU A 1 160 ? 9.278 -1.814 -8.753 1.00 96.44 160 LEU A CA 1
ATOM 1222 C C . LEU A 1 160 ? 8.681 -1.224 -7.469 1.00 96.44 160 LEU A C 1
ATOM 1224 O O . LEU A 1 160 ? 8.844 -1.786 -6.392 1.00 96.44 160 LEU A O 1
ATOM 1228 N N . LYS A 1 161 ? 8.017 -0.073 -7.574 1.00 96.25 161 LYS A N 1
ATOM 1229 C CA . LYS A 1 161 ? 7.440 0.650 -6.426 1.00 96.25 161 LYS A CA 1
ATOM 1230 C C . LYS A 1 161 ? 5.922 0.678 -6.421 1.00 96.25 161 LYS A C 1
ATOM 1232 O O . LYS A 1 161 ? 5.328 0.959 -5.389 1.00 96.25 161 LYS A O 1
ATOM 1237 N N . SER A 1 162 ? 5.298 0.462 -7.576 1.00 97.25 162 SER A N 1
ATOM 1238 C CA . SER A 1 162 ? 3.856 0.254 -7.654 1.00 97.25 162 SER A CA 1
ATOM 1239 C C . SER A 1 162 ? 3.444 -0.453 -8.929 1.00 97.25 162 SER A C 1
ATOM 1241 O O . SER A 1 162 ? 4.156 -0.416 -9.938 1.00 97.25 162 SER A O 1
ATOM 1243 N N . ILE A 1 163 ? 2.257 -1.042 -8.873 1.00 97.12 163 ILE A N 1
ATOM 1244 C CA . ILE A 1 163 ? 1.588 -1.722 -9.975 1.00 97.12 163 ILE A CA 1
ATOM 1245 C C . ILE A 1 163 ? 0.085 -1.449 -9.904 1.00 97.12 163 ILE A C 1
ATOM 1247 O O . ILE A 1 163 ? -0.477 -1.276 -8.823 1.00 97.12 163 ILE A O 1
ATOM 1251 N N . SER A 1 164 ? -0.568 -1.366 -11.059 1.00 96.00 164 SER A N 1
ATOM 1252 C CA . SER A 1 164 ? -2.019 -1.218 -11.160 1.00 96.00 164 SER A CA 1
ATOM 1253 C C . SER A 1 164 ? -2.509 -1.769 -12.492 1.00 96.00 164 SER A C 1
ATOM 1255 O O . SER A 1 164 ? -1.829 -1.630 -13.509 1.00 96.00 164 SER A O 1
ATOM 1257 N N . MET A 1 165 ? -3.695 -2.373 -12.502 1.00 94.50 165 MET A N 1
ATOM 1258 C CA . MET A 1 165 ? -4.276 -3.015 -13.680 1.00 94.50 165 MET A CA 1
ATOM 1259 C C . MET A 1 165 ? -5.669 -2.467 -13.982 1.00 94.50 165 MET A C 1
ATOM 1261 O O . MET A 1 165 ? -6.456 -2.239 -13.068 1.00 94.50 165 MET A O 1
ATOM 1265 N N . ASN A 1 166 ? -5.969 -2.283 -15.267 1.00 92.94 166 ASN A N 1
ATOM 1266 C CA . ASN A 1 166 ? -7.310 -1.990 -15.756 1.00 92.94 166 ASN A CA 1
ATOM 1267 C C . ASN A 1 166 ? -7.528 -2.594 -17.151 1.00 92.94 166 ASN A C 1
ATOM 1269 O O . ASN A 1 166 ? -6.772 -2.298 -18.072 1.00 92.94 166 ASN A O 1
ATOM 1273 N N . ASN A 1 167 ? -8.565 -3.412 -17.317 1.00 90.62 167 ASN A N 1
ATOM 1274 C CA . ASN A 1 167 ? -8.982 -4.076 -18.550 1.00 90.62 167 ASN A CA 1
ATOM 1275 C C . ASN A 1 167 ? -7.815 -4.732 -19.305 1.00 90.62 167 ASN A C 1
ATOM 1277 O O . ASN A 1 167 ? -7.658 -4.558 -20.510 1.00 90.62 167 ASN A O 1
ATOM 1281 N N . GLY A 1 168 ? -6.950 -5.448 -18.580 1.00 88.81 168 GLY A N 1
ATOM 1282 C CA . GLY A 1 168 ? -5.763 -6.096 -19.149 1.00 88.81 168 GLY A CA 1
ATOM 1283 C C . GLY A 1 168 ? -4.527 -5.196 -19.265 1.00 88.81 168 GLY A C 1
ATOM 1284 O O . GLY A 1 168 ? -3.413 -5.708 -19.341 1.00 88.81 168 GLY A O 1
ATOM 1285 N N . ALA A 1 169 ? -4.679 -3.870 -19.219 1.00 92.50 169 ALA A N 1
ATOM 1286 C CA . ALA A 1 169 ? -3.560 -2.936 -19.254 1.00 92.50 169 ALA A CA 1
ATOM 1287 C C . ALA A 1 169 ? -2.949 -2.764 -17.859 1.00 92.50 169 ALA A C 1
ATOM 1289 O O . ALA A 1 169 ? -3.589 -2.266 -16.929 1.00 92.50 169 ALA A O 1
ATOM 1290 N N . VAL A 1 170 ? -1.682 -3.142 -17.717 1.00 95.31 170 VAL A N 1
ATOM 1291 C CA . VAL A 1 170 ? -0.939 -3.031 -16.459 1.00 95.31 170 VAL A CA 1
ATOM 1292 C C . VAL A 1 170 ? 0.048 -1.876 -16.555 1.00 95.31 170 VAL A C 1
ATOM 1294 O O . VAL A 1 170 ? 0.904 -1.859 -17.441 1.00 95.31 170 VAL A O 1
ATOM 1297 N N . ILE A 1 171 ? -0.053 -0.928 -15.626 1.00 96.88 171 ILE A N 1
ATOM 1298 C CA . ILE A 1 171 ? 0.934 0.135 -15.443 1.00 96.88 171 ILE A CA 1
ATOM 1299 C C . ILE A 1 171 ? 1.797 -0.143 -14.222 1.00 96.88 171 ILE A C 1
ATOM 1301 O O . ILE A 1 171 ? 1.336 -0.703 -13.227 1.00 96.88 171 ILE A O 1
ATOM 1305 N N . VAL A 1 172 ? 3.048 0.295 -14.289 1.00 97.12 172 VAL A N 1
ATOM 1306 C CA . VAL A 1 172 ? 4.000 0.200 -13.186 1.00 97.12 172 VAL A CA 1
ATOM 1307 C C . VAL A 1 172 ? 4.753 1.507 -12.985 1.00 97.12 172 VAL A C 1
ATOM 1309 O O . VAL A 1 172 ? 5.098 2.206 -13.946 1.00 97.12 172 VAL A O 1
ATOM 1312 N N . MET A 1 173 ? 5.066 1.803 -11.725 1.00 96.88 173 MET A N 1
ATOM 1313 C CA . MET A 1 173 ? 6.118 2.756 -11.378 1.00 96.88 173 MET A CA 1
ATOM 1314 C C . MET A 1 173 ? 7.371 1.956 -11.024 1.00 96.88 173 MET A C 1
ATOM 1316 O O . MET A 1 173 ? 7.420 1.268 -10.003 1.00 96.88 173 MET A O 1
ATOM 1320 N N . ARG A 1 174 ? 8.379 2.051 -11.890 1.00 96.00 174 ARG A N 1
ATOM 1321 C CA . ARG A 1 174 ? 9.731 1.544 -11.658 1.00 96.00 174 ARG A CA 1
ATOM 1322 C C . ARG A 1 174 ? 10.665 2.736 -11.510 1.00 96.00 174 ARG A C 1
ATOM 1324 O O . ARG A 1 174 ? 10.650 3.612 -12.373 1.00 96.00 174 ARG A O 1
ATOM 1331 N N . ALA A 1 175 ? 11.453 2.769 -10.441 1.00 96.19 175 ALA A N 1
ATOM 1332 C CA . ALA A 1 175 ? 12.346 3.892 -10.188 1.00 96.19 175 ALA A CA 1
ATOM 1333 C C . ALA A 1 175 ? 13.520 3.910 -11.183 1.00 96.19 175 ALA A C 1
ATOM 1335 O O . ALA A 1 175 ? 14.215 2.903 -11.346 1.00 96.19 175 ALA A O 1
ATOM 1336 N N . ASP A 1 176 ? 13.758 5.072 -11.793 1.00 95.12 176 ASP A N 1
ATOM 1337 C CA . ASP A 1 176 ? 14.961 5.349 -12.591 1.00 95.12 176 ASP A CA 1
ATOM 1338 C C . ASP A 1 176 ? 16.052 5.973 -11.719 1.00 95.12 176 ASP A C 1
ATOM 1340 O O . ASP A 1 176 ? 17.232 5.662 -11.868 1.00 95.12 176 ASP A O 1
ATOM 1344 N N . GLU A 1 177 ? 15.640 6.805 -10.759 1.00 94.81 177 GLU A N 1
ATOM 1345 C CA . GLU A 1 177 ? 16.517 7.527 -9.849 1.00 94.81 177 GLU A CA 1
ATOM 1346 C C . GLU A 1 177 ? 16.026 7.353 -8.411 1.00 94.81 177 GLU A C 1
ATOM 1348 O O . GLU A 1 177 ? 14.887 7.682 -8.082 1.00 94.81 177 GLU A O 1
ATOM 1353 N N . SER A 1 178 ? 16.894 6.846 -7.532 1.00 93.25 178 SER A N 1
ATOM 1354 C CA . SER A 1 178 ? 16.577 6.583 -6.122 1.00 93.25 178 SER A CA 1
ATOM 1355 C C . SER A 1 178 ? 15.267 5.791 -5.946 1.00 93.25 178 SER A C 1
ATOM 1357 O O . SER A 1 178 ? 15.237 4.577 -6.150 1.00 93.25 178 SER A O 1
ATOM 1359 N N . TRP A 1 179 ? 14.179 6.474 -5.582 1.00 92.56 179 TRP A N 1
ATOM 1360 C CA . TRP A 1 179 ? 12.855 5.907 -5.339 1.00 92.56 179 TRP A CA 1
ATOM 1361 C C . TRP A 1 179 ? 11.805 6.320 -6.379 1.00 92.56 179 TRP A C 1
ATOM 1363 O O . TRP A 1 179 ? 10.675 5.853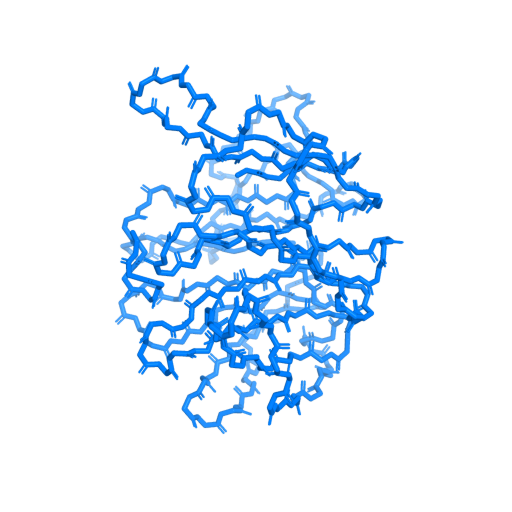 -6.283 1.00 92.56 179 TRP A O 1
ATOM 1373 N N . TRP A 1 180 ? 12.136 7.153 -7.369 1.00 95.69 180 TRP A N 1
ATOM 1374 C CA . TRP A 1 180 ? 11.160 7.770 -8.269 1.00 95.69 180 TRP A CA 1
ATOM 1375 C C . TRP A 1 180 ? 11.500 7.644 -9.759 1.00 95.69 180 TRP A C 1
ATOM 1377 O O . TRP A 1 180 ? 12.595 7.246 -10.164 1.00 95.69 180 TRP A O 1
ATOM 1387 N N . SER A 1 181 ? 10.523 7.990 -10.595 1.00 97.06 181 SER A N 1
ATOM 1388 C CA . SER A 1 181 ? 10.684 8.180 -12.039 1.00 97.06 181 SER A CA 1
ATOM 1389 C C . SER A 1 181 ? 9.840 9.361 -12.530 1.00 97.06 181 SER A C 1
ATOM 1391 O O . SER A 1 181 ? 8.842 9.728 -11.911 1.00 97.06 181 SER A O 1
ATOM 1393 N N . GLN A 1 182 ? 10.226 9.959 -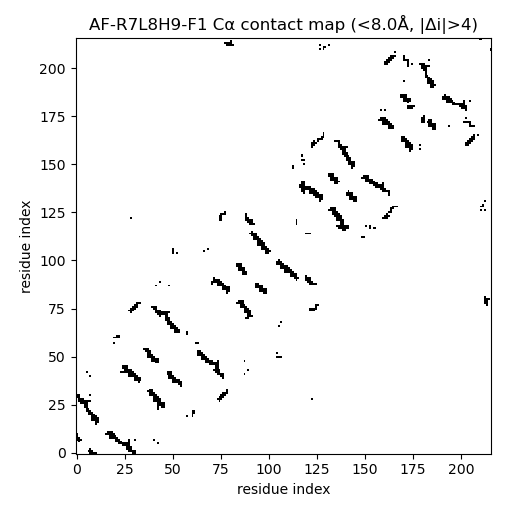13.659 1.00 97.44 182 GLN A N 1
ATOM 1394 C CA . GLN A 1 182 ? 9.379 10.913 -14.394 1.00 97.44 182 GLN A CA 1
ATOM 1395 C C . GLN A 1 182 ? 8.342 10.209 -15.275 1.00 97.44 182 GLN A C 1
ATOM 1397 O O . GLN A 1 182 ? 7.489 10.871 -15.864 1.00 97.44 182 GLN A O 1
ATOM 1402 N N . SER A 1 183 ? 8.438 8.883 -15.402 1.00 96.81 183 SER A N 1
ATOM 1403 C CA . SER A 1 183 ? 7.647 8.085 -16.330 1.00 96.81 183 SER A CA 1
ATOM 1404 C C . SER A 1 183 ? 6.899 6.967 -15.621 1.00 96.81 183 SER A C 1
ATOM 1406 O O . SER A 1 183 ? 7.445 6.260 -14.772 1.00 96.81 183 SER A O 1
ATOM 1408 N N . ILE A 1 184 ? 5.661 6.755 -16.046 1.00 97.44 184 ILE A N 1
ATOM 1409 C CA . ILE A 1 184 ? 4.889 5.546 -15.753 1.00 97.44 184 ILE A CA 1
ATOM 1410 C C . ILE A 1 184 ? 4.982 4.637 -16.974 1.00 97.44 184 ILE A C 1
ATOM 1412 O O . ILE A 1 184 ? 5.031 5.132 -18.098 1.00 97.44 184 ILE A O 1
ATOM 1416 N N . ARG A 1 185 ? 5.058 3.319 -16.777 1.00 96.88 185 ARG A N 1
ATOM 1417 C CA . ARG A 1 185 ? 5.364 2.347 -17.841 1.00 96.88 185 ARG A CA 1
ATOM 1418 C C . ARG A 1 185 ? 4.274 1.302 -17.988 1.00 96.88 185 ARG A C 1
ATOM 1420 O O . ARG A 1 185 ? 3.623 0.977 -17.001 1.00 96.88 185 ARG A O 1
ATOM 1427 N N . LEU A 1 186 ? 4.126 0.748 -19.188 1.00 95.25 186 LEU A N 1
ATOM 1428 C CA . LEU A 1 186 ? 3.302 -0.438 -19.431 1.00 95.25 186 LEU A CA 1
ATOM 1429 C C . LEU A 1 186 ? 4.104 -1.706 -19.109 1.00 95.25 186 LEU A C 1
ATOM 1431 O O . LEU A 1 186 ? 5.210 -1.893 -19.624 1.00 95.25 186 LEU A O 1
ATOM 1435 N N . ALA A 1 187 ? 3.552 -2.594 -18.281 1.00 90.38 187 ALA A N 1
ATOM 1436 C CA . ALA A 1 187 ? 4.157 -3.903 -18.046 1.00 90.38 187 ALA A CA 1
ATOM 1437 C C . ALA A 1 187 ? 4.046 -4.786 -19.306 1.00 90.38 187 ALA A C 1
ATOM 1439 O O . ALA A 1 187 ? 3.112 -4.652 -20.091 1.00 90.38 187 ALA A O 1
ATOM 1440 N N . GLY A 1 188 ? 5.018 -5.678 -19.526 1.00 79.75 188 GLY A N 1
ATOM 1441 C CA . GLY A 1 188 ? 5.025 -6.622 -20.658 1.00 79.75 188 GLY A CA 1
ATOM 1442 C C . GLY A 1 188 ? 5.429 -6.037 -22.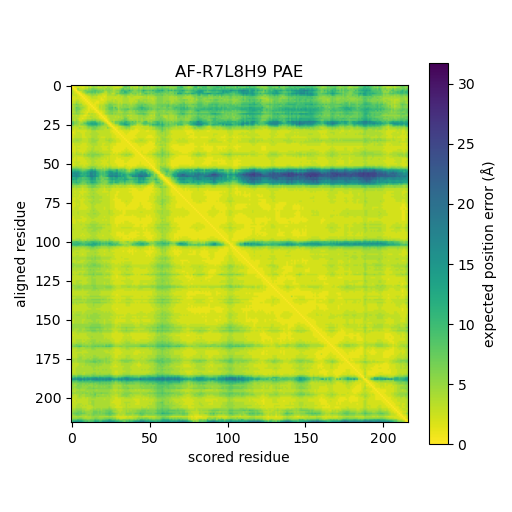023 1.00 79.75 188 GLY A C 1
ATOM 1443 O O . GLY A 1 188 ? 5.922 -6.775 -22.867 1.00 79.75 188 GLY A O 1
ATOM 1444 N N . ALA A 1 189 ? 5.338 -4.720 -22.228 1.00 74.62 189 ALA A N 1
ATOM 1445 C CA . ALA A 1 189 ? 5.744 -4.038 -23.465 1.00 74.62 189 ALA A CA 1
ATOM 1446 C C . ALA A 1 189 ? 7.207 -3.552 -23.422 1.00 74.62 189 ALA A C 1
ATOM 1448 O O . ALA A 1 189 ? 7.485 -2.392 -23.708 1.00 74.62 189 ALA A O 1
ATOM 1449 N N . GLY A 1 190 ? 8.141 -4.381 -22.942 1.00 81.81 190 GLY A N 1
ATOM 1450 C CA . GLY A 1 190 ? 9.537 -3.961 -22.735 1.00 81.81 190 GLY A CA 1
ATOM 1451 C C . GLY A 1 190 ? 9.705 -2.810 -21.730 1.00 81.81 190 GLY A C 1
ATOM 1452 O O . GLY A 1 190 ? 10.734 -2.142 -21.734 1.00 81.81 190 GLY A O 1
ATOM 1453 N N . MET A 1 191 ? 8.699 -2.569 -20.875 1.00 89.50 191 MET A N 1
ATOM 1454 C CA . MET A 1 191 ? 8.655 -1.450 -19.925 1.00 89.50 191 MET A CA 1
ATOM 1455 C C . MET A 1 191 ? 8.688 -0.064 -20.595 1.00 89.50 191 MET A C 1
ATOM 1457 O O . MET A 1 191 ? 9.233 0.891 -20.032 1.00 89.50 191 MET A O 1
ATOM 1461 N N . LEU A 1 192 ? 8.093 0.060 -21.788 1.00 91.81 192 LEU A N 1
ATOM 1462 C CA . LEU A 1 192 ? 7.952 1.340 -22.482 1.00 91.81 192 LEU A CA 1
ATOM 1463 C C . LEU A 1 192 ? 7.125 2.349 -21.658 1.00 91.81 192 LEU A C 1
ATOM 1465 O O . LEU A 1 192 ? 6.167 1.953 -20.981 1.00 91.81 192 LEU A O 1
ATOM 1469 N N . PRO A 1 193 ? 7.457 3.654 -21.712 1.00 94.19 193 PRO A N 1
ATOM 1470 C CA . PRO A 1 193 ? 6.663 4.690 -21.061 1.00 94.19 193 PRO A CA 1
ATOM 1471 C C . PRO A 1 193 ? 5.220 4.721 -21.584 1.00 94.19 193 PRO A C 1
ATOM 1473 O O . PRO A 1 193 ? 4.985 4.882 -22.776 1.00 94.19 193 PRO A O 1
ATOM 1476 N N . ALA A 1 194 ? 4.256 4.615 -20.671 1.00 93.56 194 ALA A N 1
ATOM 1477 C CA . ALA A 1 194 ? 2.852 4.953 -20.901 1.00 93.56 194 ALA A CA 1
ATOM 1478 C C . ALA A 1 194 ? 2.647 6.479 -20.924 1.00 93.56 194 ALA A C 1
ATOM 1480 O O . ALA A 1 194 ? 1.741 6.989 -21.574 1.00 93.56 194 ALA A O 1
ATOM 1481 N N . GLY A 1 195 ? 3.497 7.207 -20.196 1.00 95.06 195 GLY A N 1
ATOM 1482 C CA . GLY A 1 195 ? 3.514 8.661 -20.153 1.00 95.06 195 GLY A CA 1
ATOM 1483 C C . GLY A 1 195 ? 4.689 9.176 -19.329 1.00 95.06 195 GLY A C 1
ATOM 1484 O O . GLY A 1 195 ? 5.175 8.488 -18.427 1.00 95.06 195 GLY A O 1
ATOM 1485 N N . THR A 1 196 ? 5.127 10.396 -19.637 1.00 96.62 196 THR A N 1
ATOM 1486 C CA . THR A 1 196 ? 6.243 11.073 -18.968 1.00 96.62 196 THR A CA 1
ATOM 1487 C C . THR A 1 196 ? 5.848 12.504 -18.638 1.00 96.62 196 THR A C 1
ATOM 1489 O O . THR A 1 196 ? 5.361 13.230 -19.504 1.00 96.62 196 THR A O 1
ATOM 1492 N N . LEU A 1 197 ? 6.104 12.930 -17.401 1.00 96.75 197 LEU A N 1
ATOM 1493 C CA . LEU A 1 197 ? 5.941 14.316 -16.973 1.00 96.75 197 LEU A CA 1
ATOM 1494 C C . LEU A 1 197 ? 7.293 14.868 -16.525 1.00 96.75 197 LEU A C 1
ATOM 1496 O O . LEU A 1 197 ? 7.822 14.503 -15.475 1.00 96.75 197 LEU A O 1
ATOM 1500 N N . LYS A 1 198 ? 7.869 15.752 -17.342 1.00 95.88 198 LYS A N 1
ATOM 1501 C CA . LYS A 1 198 ? 9.201 16.311 -17.094 1.00 95.88 198 LYS A CA 1
ATOM 1502 C C . LYS A 1 198 ? 9.207 17.102 -15.780 1.00 95.88 198 LYS A C 1
ATOM 1504 O O . LYS A 1 198 ? 8.351 17.952 -15.564 1.00 95.88 198 LYS A O 1
ATOM 1509 N N . GLY A 1 199 ? 10.170 16.809 -14.909 1.00 94.56 199 GLY A N 1
ATOM 1510 C CA . GLY A 1 199 ? 10.280 17.410 -13.574 1.00 94.56 199 GLY A CA 1
ATOM 1511 C C . GLY A 1 199 ? 9.480 16.695 -12.477 1.00 94.56 199 GLY A C 1
ATOM 1512 O O . GLY A 1 199 ? 9.688 16.994 -11.304 1.00 94.56 199 GLY A O 1
ATOM 1513 N N . ALA A 1 200 ? 8.617 15.731 -12.816 1.00 94.25 200 ALA A N 1
ATOM 1514 C CA . ALA A 1 200 ? 7.893 14.947 -11.817 1.00 94.25 200 ALA A CA 1
ATOM 1515 C C . ALA A 1 200 ? 8.810 13.961 -11.076 1.00 94.25 200 ALA A C 1
ATOM 1517 O O . ALA A 1 200 ? 9.850 13.548 -11.583 1.00 94.25 200 ALA A O 1
ATOM 1518 N N . ARG A 1 201 ? 8.389 13.545 -9.879 1.00 94.69 201 ARG A N 1
ATOM 1519 C CA . ARG A 1 201 ? 9.018 12.470 -9.098 1.00 94.69 201 ARG A CA 1
ATOM 1520 C C . ARG A 1 201 ? 7.954 11.472 -8.657 1.00 94.69 201 ARG A C 1
ATOM 1522 O O . ARG A 1 201 ? 7.517 11.481 -7.510 1.00 94.69 201 ARG A O 1
ATOM 1529 N N . PHE A 1 202 ? 7.473 10.656 -9.590 1.00 94.50 202 PHE A N 1
ATOM 1530 C CA . PHE A 1 202 ? 6.433 9.676 -9.295 1.00 94.50 202 PHE A CA 1
ATOM 1531 C C . PHE A 1 202 ? 6.979 8.548 -8.422 1.00 94.50 202 PHE A C 1
ATOM 1533 O O . PHE A 1 202 ? 8.014 7.971 -8.748 1.00 94.50 202 PHE A O 1
ATOM 1540 N N . TYR A 1 203 ? 6.249 8.216 -7.353 1.00 93.81 203 TYR A N 1
ATOM 1541 C CA . TYR A 1 203 ? 6.511 7.054 -6.496 1.00 93.81 203 TYR A CA 1
ATOM 1542 C C . TYR A 1 203 ? 5.442 5.957 -6.648 1.00 93.81 203 TYR A C 1
ATOM 1544 O O . TYR A 1 203 ? 5.766 4.774 -6.693 1.00 93.81 203 TYR A O 1
ATOM 1552 N N . LYS A 1 204 ? 4.165 6.325 -6.806 1.00 94.50 204 LYS A N 1
ATOM 1553 C CA . LYS A 1 204 ? 3.093 5.377 -7.145 1.00 94.50 204 LYS A CA 1
ATOM 1554 C C . LYS A 1 204 ? 2.230 5.887 -8.286 1.00 94.50 204 LYS A C 1
ATOM 1556 O O . LYS A 1 204 ? 2.058 7.094 -8.444 1.00 94.50 204 LYS A O 1
ATOM 1561 N N . ALA A 1 205 ? 1.666 4.952 -9.044 1.00 94.62 205 ALA A N 1
ATOM 1562 C CA . ALA A 1 205 ? 0.622 5.214 -10.024 1.00 94.62 205 ALA A CA 1
ATOM 1563 C C . ALA A 1 205 ? -0.520 4.203 -9.888 1.00 94.62 205 ALA A C 1
ATOM 1565 O O . ALA A 1 205 ? -0.318 3.045 -9.509 1.00 94.62 205 ALA A O 1
ATOM 1566 N N . ARG A 1 206 ? -1.731 4.668 -10.192 1.00 93.31 206 ARG A N 1
ATOM 1567 C CA . ARG A 1 206 ? -2.967 3.890 -10.143 1.00 93.31 206 ARG A CA 1
ATOM 1568 C C . ARG A 1 206 ? -3.848 4.243 -11.324 1.00 93.31 206 ARG A C 1
ATOM 1570 O O . ARG A 1 206 ? -3.966 5.417 -11.669 1.00 93.31 206 ARG A O 1
ATOM 1577 N N . TRP A 1 207 ? -4.500 3.238 -11.891 1.00 93.31 207 TRP A N 1
ATOM 1578 C CA . TRP A 1 207 ? -5.704 3.480 -12.669 1.00 93.31 207 TRP A CA 1
ATOM 1579 C C . TRP A 1 207 ? -6.807 3.970 -11.734 1.00 93.31 207 TRP A C 1
ATOM 1581 O O . TRP A 1 207 ? -7.011 3.403 -10.662 1.00 93.31 207 TRP A O 1
ATOM 1591 N N . LEU A 1 208 ? -7.517 5.023 -12.136 1.00 90.31 208 LEU A N 1
ATOM 1592 C CA . LEU A 1 208 ? -8.703 5.479 -11.422 1.00 90.31 208 LEU A CA 1
ATOM 1593 C C . LEU A 1 208 ? -9.909 4.681 -11.923 1.00 90.31 208 LEU A C 1
ATOM 1595 O O . LEU A 1 208 ? -10.540 5.050 -12.913 1.00 90.31 208 LEU A O 1
ATOM 1599 N N . VAL A 1 209 ? -10.181 3.562 -11.260 1.00 88.25 209 VAL A N 1
ATOM 1600 C CA . VAL A 1 209 ? -11.270 2.628 -11.574 1.00 88.25 209 VAL A CA 1
ATOM 1601 C C . VAL A 1 209 ? -11.952 2.167 -10.287 1.00 88.25 209 VAL A C 1
ATOM 1603 O O . VAL A 1 209 ? -11.338 2.292 -9.227 1.00 88.25 209 VAL A O 1
ATOM 1606 N N . PRO A 1 210 ? -13.197 1.658 -10.351 1.00 85.31 210 PRO A N 1
ATOM 1607 C CA . PRO A 1 210 ? -13.863 1.091 -9.182 1.00 85.31 210 PRO A CA 1
ATOM 1608 C C . PRO A 1 210 ? -13.016 0.005 -8.509 1.00 85.31 210 PRO A C 1
ATOM 1610 O O . PRO A 1 210 ? -12.479 -0.872 -9.196 1.00 85.31 210 PRO A O 1
ATOM 1613 N N . ASP A 1 211 ? -12.915 0.050 -7.180 1.00 84.69 211 ASP A N 1
ATOM 1614 C CA . ASP A 1 211 ? -12.193 -0.946 -6.394 1.00 84.69 211 ASP A CA 1
ATOM 1615 C C . ASP A 1 211 ? -13.186 -1.957 -5.817 1.00 84.69 211 ASP A C 1
ATOM 1617 O O . ASP A 1 211 ? -13.714 -1.824 -4.712 1.00 84.69 211 ASP A O 1
ATOM 1621 N N . HIS A 1 212 ? -13.440 -3.010 -6.591 1.00 89.00 212 HIS A N 1
ATOM 1622 C CA . HIS A 1 212 ? -14.350 -4.076 -6.183 1.00 89.00 212 HIS A CA 1
ATOM 1623 C C . HIS A 1 212 ? -13.821 -4.921 -5.014 1.00 89.00 212 HIS A C 1
ATOM 1625 O O . HIS A 1 212 ? -14.634 -5.530 -4.320 1.00 89.00 212 HIS A O 1
ATOM 1631 N N . PHE A 1 213 ? -12.502 -4.948 -4.778 1.00 93.50 213 PHE A N 1
ATOM 1632 C CA . PHE A 1 213 ? -11.888 -5.716 -3.691 1.00 93.50 213 PHE A CA 1
ATOM 1633 C C . PHE A 1 213 ? -12.169 -5.058 -2.335 1.00 93.50 213 PHE A C 1
ATOM 1635 O O . PHE A 1 213 ? -12.650 -5.711 -1.407 1.00 93.50 213 PHE A O 1
ATOM 1642 N N . SER A 1 214 ? -11.956 -3.742 -2.250 1.00 91.50 214 SER A N 1
ATOM 1643 C CA . SER A 1 214 ? -12.274 -2.954 -1.049 1.00 91.50 214 SER A CA 1
ATOM 1644 C C . SER A 1 214 ? -13.757 -2.569 -0.970 1.00 91.50 214 SER A C 1
ATOM 1646 O O . SER A 1 214 ? -14.267 -2.240 0.099 1.00 91.50 214 SER A O 1
ATOM 1648 N N . GLY A 1 215 ? -14.475 -2.626 -2.095 1.00 83.25 215 GLY A N 1
ATOM 1649 C CA . GLY A 1 215 ? -15.890 -2.280 -2.209 1.00 83.25 215 GLY A CA 1
ATOM 1650 C C . GLY A 1 215 ? -16.189 -0.784 -2.197 1.00 83.25 215 GLY A C 1
ATOM 1651 O O . GLY A 1 215 ? -17.279 -0.424 -1.744 1.00 83.25 215 GLY A O 1
ATOM 1652 N N . ASN A 1 216 ? -15.250 0.029 -2.695 1.00 67.50 216 ASN A N 1
ATOM 1653 C CA . ASN A 1 216 ? -15.308 1.493 -2.778 1.00 67.50 216 ASN A CA 1
ATOM 1654 C C . ASN A 1 216 ? -15.239 2.002 -4.228 1.00 67.50 216 ASN A C 1
ATOM 1656 O O . ASN A 1 216 ? -14.622 1.331 -5.091 1.00 67.50 216 ASN A O 1
#

Radius of gyration: 16.49 Å; Cα contacts (8 Å, |Δi|>4): 576; chains: 1; bounding box: 35×39×46 Å

Nearest PDB structures (foldseek):
  6bk8-assembly1_M  TM=6.054E-01  e=1.491E-04  Saccharomyces cerevisiae S288C
  3hfq-assembly2_B  TM=6.438E-01  e=3.073E-04  Lactiplantibacillus plantarum
  7d5s-assembly1_B1  TM=6.483E-01  e=6.017E-04  Saccharomyces cerevisiae S288C
  6lqv-assembly1_B1  TM=6.511E-01  e=6.672E-04  Saccharomyces cerevisiae S288C
  7d4i-assembly1_B1  TM=6.043E-01  e=1.781E-03  Saccharomyces cerevisiae S288C